Protein AF-K0SLY6-F1 (afdb_monomer_lite)

Radius of gyration: 35.99 Å; chains: 1; bounding box: 54×43×117 Å

Sequence (238 aa):
MKYLFNAPGKAAWKASYQVTNLLTNATLGLYGIHVHLNLDSNESLENKIHGYPQMKSFALGQMGYQLWAIPVGILCVEETALMLVHHVAVICVASTSAFLTAGFRYYNPYFYGVIEISSVPLSVMNSFKNNKDWIIRYPQAYSLVRFIFSASFLIFRVILWTPFYIDYLVTACMFAYSGGTIVMRSIIPQARADSRLAGGHKPEKVDSDRDFMTSRAEGVDWREHEQQREERVEGRKE

Secondary structure (DSSP, 8-state):
-TTS--HHHHHHHHHHHHHHHHHHHHHHHHHHHHHHHTS-TT--HHHHHH--GGGHHHHHHHHHHHHHHHHHIIIII---HHHHHHHHHHHHHHHHHHHSSS--GGGHHHHTTGGGGGHHHHHHHHHHHH-HHHHHH-HHHHHHHHHHHHHHHIIIIIITHHHHHHHHHHHHHHHHHHHHHHHHHHHHHHHHHHHHHH----------SHHHHHTTTTT--HHHHHHHHHHHHHTT--

InterPro domains:
  IPR006634 TRAM/LAG1/CLN8 homology domain [PF03798] (29-168)

Organism: Thalassiosira oceanica (NCBI:txid159749)

Foldseek 3Di:
DVPPADPVNLLVLQVVLLVVLLVLLQVLQVQLVVVLVVDDPPDDLCCLFQNDLVLLCLLVSLLVVLVVCLVSCVPRVVHDPVVNVVSVVSNVLSCCLNPPNRNSSSCSSLPSYNLSVLVNLVSVLVVCVSPVVCCVVCVVVNVVSVVSSVVSCCVRVPVVVVVVVVVSVVSVVVCVVVVVVVVCVVVVVVVVVVVVVVPPPPPPPPPPPVVVVVVVPPPDDVVVVVVVVVVVVVVVVD

pLDDT: mean 85.99, std 15.97, range [49.56, 98.31]

Structure (mmCIF, N/CA/C/O backbone):
data_AF-K0SLY6-F1
#
_entry.id   AF-K0SLY6-F1
#
loop_
_atom_site.group_PDB
_atom_site.id
_atom_site.type_symbol
_atom_site.label_atom_id
_atom_site.label_alt_id
_atom_site.label_comp_id
_atom_site.label_asym_id
_atom_site.label_entity_id
_atom_site.label_seq_id
_atom_site.pdbx_PDB_ins_code
_atom_site.Cartn_x
_atom_site.Cartn_y
_atom_site.Cartn_z
_atom_site.occupancy
_atom_site.B_iso_or_equiv
_atom_site.auth_seq_id
_atom_site.auth_comp_id
_atom_site.auth_asym_id
_atom_site.auth_atom_id
_atom_site.pdbx_PDB_model_num
ATOM 1 N N . MET A 1 1 ? -21.271 -24.387 13.996 1.00 55.44 1 MET A N 1
ATOM 2 C CA . MET A 1 1 ? -20.368 -23.208 13.971 1.00 55.44 1 MET A CA 1
ATOM 3 C C . MET A 1 1 ? -20.838 -22.003 14.796 1.00 55.44 1 MET A C 1
ATOM 5 O O . MET A 1 1 ? -19.975 -21.329 15.333 1.00 55.44 1 MET A O 1
ATOM 9 N N . LYS A 1 2 ? -22.146 -21.725 14.970 1.00 51.16 2 LYS A N 1
ATOM 10 C CA . LYS A 1 2 ? -22.624 -20.545 15.738 1.00 51.16 2 LYS A CA 1
ATOM 11 C C . LYS A 1 2 ? -22.238 -20.505 17.235 1.00 51.16 2 LYS A C 1
ATOM 13 O O . LYS A 1 2 ? -22.213 -19.423 17.801 1.00 51.16 2 LYS A O 1
ATOM 18 N N . TYR A 1 3 ? -21.898 -21.640 17.852 1.00 52.47 3 TYR A N 1
ATOM 19 C CA . TYR A 1 3 ? -21.574 -21.732 19.287 1.00 52.47 3 TYR A CA 1
ATOM 20 C C . TYR A 1 3 ? -20.079 -21.603 19.633 1.00 52.47 3 TYR A C 1
ATOM 22 O O . TYR A 1 3 ? -19.735 -21.557 20.806 1.00 52.47 3 TYR A O 1
ATOM 30 N N . LEU A 1 4 ? -19.183 -21.526 18.640 1.00 53.78 4 LEU A N 1
ATOM 31 C CA . LEU A 1 4 ? -17.734 -21.417 18.884 1.00 53.78 4 LEU A CA 1
ATOM 32 C C . LEU A 1 4 ? -17.251 -19.975 19.126 1.00 53.78 4 LEU A C 1
ATOM 34 O O . LEU A 1 4 ? -16.093 -19.769 19.472 1.00 53.78 4 LEU A O 1
ATOM 38 N N . PHE A 1 5 ? -18.130 -18.978 18.994 1.00 55.09 5 PHE A N 1
ATOM 39 C CA . PHE A 1 5 ? -17.777 -17.564 19.136 1.00 55.09 5 PHE A CA 1
ATOM 40 C C . PHE A 1 5 ? -18.731 -16.852 20.095 1.00 55.09 5 PHE A C 1
ATOM 42 O O . PHE A 1 5 ? -19.587 -16.068 19.683 1.00 55.09 5 PHE A O 1
ATOM 49 N N . ASN A 1 6 ? -18.572 -17.114 21.393 1.00 62.38 6 ASN A N 1
ATOM 50 C CA . ASN A 1 6 ? -19.176 -16.273 22.425 1.00 62.38 6 ASN A CA 1
ATOM 51 C C . ASN A 1 6 ? -18.728 -14.807 22.246 1.00 62.38 6 ASN A C 1
ATOM 53 O O . ASN A 1 6 ? -17.607 -14.537 21.808 1.00 62.38 6 ASN A O 1
ATOM 57 N N . ALA A 1 7 ? -19.595 -13.856 22.610 1.00 61.88 7 ALA A N 1
ATOM 58 C CA . ALA A 1 7 ? -19.365 -12.410 22.485 1.00 61.88 7 ALA A CA 1
ATOM 59 C C . ALA A 1 7 ? -17.972 -11.907 22.947 1.00 61.88 7 ALA A C 1
ATOM 61 O O . ALA A 1 7 ? -17.361 -11.146 22.191 1.00 61.88 7 ALA A O 1
ATOM 62 N N . PRO A 1 8 ? -17.407 -12.341 24.098 1.00 68.94 8 PRO A N 1
ATOM 63 C CA . PRO A 1 8 ? -16.051 -11.940 24.496 1.00 68.94 8 PRO A CA 1
ATOM 64 C C . PRO A 1 8 ? -14.958 -12.411 23.523 1.00 68.94 8 PRO A C 1
ATOM 66 O O . PRO A 1 8 ? -13.983 -11.696 23.301 1.00 68.94 8 PRO A O 1
ATOM 69 N N . GLY A 1 9 ? -15.139 -13.564 22.870 1.00 81.38 9 GLY A N 1
ATOM 70 C CA . GLY A 1 9 ? -14.197 -14.069 21.870 1.00 81.38 9 GLY A CA 1
ATOM 71 C C . GLY A 1 9 ? -14.145 -13.187 20.623 1.00 81.38 9 GLY A C 1
ATOM 72 O O . GLY A 1 9 ? -13.063 -12.884 20.129 1.00 81.38 9 GLY A O 1
ATOM 73 N N . LYS A 1 10 ? -15.296 -12.702 20.138 1.00 83.12 10 LYS A N 1
ATOM 74 C CA . LYS A 1 10 ? -15.350 -11.830 18.949 1.00 83.12 10 LYS A CA 1
ATOM 75 C C . LYS A 1 10 ? -14.591 -10.513 19.147 1.00 83.12 10 LYS A C 1
ATOM 77 O O . LYS A 1 10 ? -13.918 -10.057 18.226 1.00 83.12 10 LYS A O 1
ATOM 82 N N . ALA A 1 11 ? -14.683 -9.908 20.332 1.00 86.50 11 ALA A N 1
ATOM 83 C CA . ALA A 1 11 ? -13.958 -8.675 20.641 1.00 86.50 11 ALA A CA 1
ATOM 84 C C . ALA A 1 11 ? -12.436 -8.892 20.625 1.00 86.50 11 ALA A C 1
ATOM 86 O O . ALA A 1 11 ? -11.712 -8.107 20.012 1.00 86.50 11 ALA A O 1
ATOM 87 N N . ALA A 1 12 ? -11.967 -9.994 21.222 1.00 89.25 12 ALA A N 1
ATOM 88 C CA . ALA A 1 12 ? -10.557 -10.371 21.202 1.00 89.25 12 ALA A CA 1
ATOM 89 C C . ALA A 1 12 ? -10.048 -10.593 19.769 1.00 89.25 12 ALA A C 1
ATOM 91 O O . ALA A 1 12 ? -9.027 -10.026 19.394 1.00 89.25 12 ALA A O 1
ATOM 92 N N . TRP A 1 13 ? -10.798 -11.318 18.931 1.00 89.56 13 TRP A N 1
ATOM 93 C CA . TRP A 1 13 ? -10.431 -11.533 17.527 1.00 89.56 13 TRP A CA 1
ATOM 94 C C . TRP A 1 13 ? -10.319 -10.234 16.728 1.00 89.56 13 TRP A C 1
ATOM 96 O O . TRP A 1 13 ? -9.360 -10.056 15.978 1.00 89.56 13 TRP A O 1
ATOM 106 N N . LYS A 1 14 ? -11.264 -9.303 16.907 1.00 90.50 14 LYS A N 1
ATOM 107 C CA . LYS A 1 14 ? -11.199 -7.983 16.263 1.00 90.50 14 LYS A CA 1
ATOM 108 C C . LYS A 1 14 ? -9.985 -7.188 16.732 1.00 90.50 14 LYS A C 1
ATOM 110 O O . LYS A 1 14 ? -9.335 -6.552 15.908 1.00 90.50 14 LYS A O 1
ATOM 115 N N . ALA A 1 15 ? -9.659 -7.240 18.022 1.00 91.31 15 ALA A N 1
ATOM 116 C CA . ALA A 1 15 ? -8.467 -6.589 18.556 1.00 91.31 15 ALA A CA 1
ATOM 117 C C . ALA A 1 15 ? -7.187 -7.196 17.964 1.00 91.31 15 ALA A C 1
ATOM 119 O O . ALA A 1 15 ? -6.353 -6.454 17.451 1.00 91.31 15 ALA A O 1
ATOM 120 N N . SER A 1 16 ? -7.064 -8.527 17.945 1.00 92.56 16 SER A N 1
ATOM 121 C CA . SER A 1 16 ? -5.932 -9.222 17.323 1.00 92.56 16 SER A CA 1
ATOM 122 C C . SER A 1 16 ? -5.789 -8.860 15.846 1.00 92.56 16 SER A C 1
ATOM 124 O O . SER A 1 16 ? -4.697 -8.507 15.419 1.00 92.56 16 SER A O 1
ATOM 126 N N . TYR A 1 17 ? -6.889 -8.853 15.088 1.00 92.69 17 TYR A N 1
ATOM 127 C CA . TYR A 1 17 ? -6.883 -8.443 13.683 1.00 92.69 17 TYR A CA 1
ATOM 128 C C . TYR A 1 17 ? -6.380 -7.006 13.493 1.00 92.69 17 TYR A C 1
ATOM 130 O O . TYR A 1 17 ? -5.523 -6.760 12.647 1.00 92.69 17 TYR A O 1
ATOM 138 N N . GLN A 1 18 ? -6.869 -6.058 14.301 1.00 93.06 18 GLN A N 1
ATOM 139 C CA . GLN A 1 18 ? -6.432 -4.659 14.232 1.00 93.06 18 GLN A CA 1
ATOM 140 C C . GLN A 1 18 ? -4.953 -4.499 14.598 1.00 93.06 18 GLN A C 1
ATOM 142 O O . GLN A 1 18 ? -4.254 -3.737 13.937 1.00 93.06 18 GLN A O 1
ATOM 147 N N . VAL A 1 19 ? -4.465 -5.229 15.606 1.00 95.12 19 VAL A N 1
ATOM 148 C CA . VAL A 1 19 ? -3.047 -5.212 15.997 1.00 95.12 19 VAL A CA 1
ATOM 149 C C . VAL A 1 19 ? -2.174 -5.794 14.891 1.00 95.12 19 VAL A C 1
ATOM 151 O O . VAL A 1 19 ? -1.174 -5.179 14.535 1.00 95.12 19 VAL A O 1
ATOM 154 N N . THR A 1 20 ? -2.553 -6.928 14.298 1.00 95.31 20 THR A N 1
ATOM 155 C CA . THR A 1 20 ? -1.813 -7.504 13.166 1.00 95.31 20 THR A CA 1
ATOM 156 C C . THR A 1 20 ? -1.790 -6.542 11.982 1.00 95.31 20 THR A C 1
ATOM 158 O O . THR A 1 20 ? -0.718 -6.264 11.460 1.00 95.31 20 THR A O 1
ATOM 161 N N . ASN A 1 21 ? -2.936 -5.966 11.607 1.00 94.12 21 ASN A N 1
ATOM 162 C CA . ASN A 1 21 ? -3.022 -4.971 10.536 1.00 94.12 21 ASN A CA 1
ATOM 163 C C . ASN A 1 21 ? -2.131 -3.744 10.814 1.00 94.12 21 ASN A C 1
ATOM 165 O O . ASN A 1 21 ? -1.396 -3.293 9.938 1.00 94.12 21 ASN A O 1
ATOM 169 N N . LEU A 1 22 ? -2.152 -3.224 12.047 1.00 95.75 22 LEU A N 1
ATOM 170 C CA . LEU A 1 22 ? -1.296 -2.115 12.473 1.00 95.75 22 LEU A CA 1
ATOM 171 C C . LEU A 1 22 ? 0.187 -2.466 12.327 1.00 95.75 22 LEU A C 1
ATOM 173 O O . LEU A 1 22 ? 0.932 -1.699 11.722 1.00 95.75 22 LEU A O 1
ATOM 177 N N . LEU A 1 23 ? 0.612 -3.605 12.877 1.00 97.06 23 LEU A N 1
ATOM 178 C CA . LEU A 1 23 ? 2.013 -4.022 12.858 1.00 97.06 23 LEU A CA 1
ATOM 179 C C . LEU A 1 23 ? 2.494 -4.282 11.432 1.00 97.06 23 LEU A C 1
ATOM 181 O O . LEU A 1 23 ? 3.530 -3.754 11.045 1.00 97.06 23 LEU A O 1
ATOM 185 N N . THR A 1 24 ? 1.726 -5.019 10.629 1.00 96.38 24 THR A N 1
ATOM 186 C CA . THR A 1 24 ? 2.085 -5.308 9.238 1.00 96.38 24 THR A CA 1
ATOM 187 C C . THR A 1 24 ? 2.213 -4.029 8.415 1.00 96.38 24 THR A C 1
ATOM 189 O O . THR A 1 24 ? 3.246 -3.831 7.776 1.00 96.38 24 THR A O 1
ATOM 192 N N . ASN A 1 25 ? 1.233 -3.123 8.478 1.00 96.06 25 ASN A N 1
ATOM 193 C CA . ASN A 1 25 ? 1.286 -1.868 7.722 1.00 96.06 25 ASN A CA 1
ATOM 194 C C . ASN A 1 25 ? 2.378 -0.924 8.227 1.00 96.06 25 ASN A C 1
ATOM 196 O O . ASN A 1 25 ? 3.008 -0.241 7.425 1.00 96.06 25 ASN A O 1
ATOM 200 N N . ALA A 1 26 ? 2.643 -0.893 9.536 1.00 97.25 26 ALA A N 1
ATOM 201 C CA . ALA A 1 26 ? 3.749 -0.116 10.084 1.00 97.25 26 ALA A CA 1
ATOM 202 C C . ALA A 1 26 ? 5.101 -0.666 9.609 1.00 97.25 26 ALA A C 1
ATOM 204 O O . ALA A 1 26 ? 5.947 0.102 9.158 1.00 97.25 26 ALA A O 1
ATOM 205 N N . THR A 1 27 ? 5.303 -1.986 9.655 1.00 97.75 27 THR A N 1
ATOM 206 C CA . THR A 1 27 ? 6.542 -2.624 9.194 1.00 97.75 27 THR A CA 1
ATOM 207 C C . THR A 1 27 ? 6.752 -2.419 7.696 1.00 97.75 27 THR A C 1
ATOM 209 O O . THR A 1 27 ? 7.816 -1.943 7.301 1.00 97.75 27 THR A O 1
ATOM 212 N N . LEU A 1 28 ? 5.748 -2.719 6.865 1.00 97.12 28 LEU A N 1
ATOM 213 C CA . LEU A 1 28 ? 5.819 -2.502 5.417 1.00 97.12 28 LEU A CA 1
ATOM 214 C C . LEU A 1 28 ? 5.982 -1.020 5.079 1.00 97.12 28 LEU A C 1
ATOM 216 O O . LEU A 1 28 ? 6.774 -0.679 4.205 1.00 97.12 28 LEU A O 1
ATOM 220 N N . GLY A 1 29 ? 5.292 -0.139 5.801 1.00 97.25 29 GLY A N 1
ATOM 221 C CA . GLY A 1 29 ? 5.377 1.304 5.632 1.00 97.25 29 GLY A CA 1
ATOM 222 C C . GLY A 1 29 ? 6.762 1.863 5.917 1.00 97.25 29 GLY A C 1
ATOM 223 O O . GLY A 1 29 ? 7.328 2.568 5.082 1.00 97.25 29 GLY A O 1
ATOM 224 N N . LEU A 1 30 ? 7.338 1.525 7.072 1.00 97.88 30 LEU A N 1
ATOM 225 C CA . LEU A 1 30 ? 8.672 1.984 7.463 1.00 97.88 30 LEU A CA 1
ATOM 226 C C . LEU A 1 30 ? 9.751 1.406 6.545 1.00 97.88 30 LEU A C 1
ATOM 228 O O . LEU A 1 30 ? 10.634 2.139 6.098 1.00 97.88 30 LEU A O 1
ATOM 232 N N . TYR A 1 31 ? 9.656 0.115 6.217 1.00 98.06 31 TYR A N 1
ATOM 233 C CA . TYR A 1 31 ? 10.577 -0.519 5.277 1.00 98.06 31 TYR A CA 1
ATOM 234 C C . TYR A 1 31 ? 10.446 0.079 3.870 1.00 98.06 31 TYR A C 1
ATOM 236 O O . TYR A 1 31 ? 11.450 0.361 3.219 1.00 98.06 31 TYR A O 1
ATOM 244 N N . GLY A 1 32 ? 9.217 0.354 3.433 1.00 97.88 32 GLY A N 1
ATOM 245 C CA . GLY A 1 32 ? 8.900 1.026 2.177 1.00 97.88 32 GLY A CA 1
ATOM 246 C C . GLY A 1 32 ? 9.513 2.412 2.085 1.00 97.88 32 GLY A C 1
ATOM 247 O O . GLY A 1 32 ? 10.183 2.695 1.102 1.00 97.88 32 GLY A O 1
ATOM 248 N N . ILE A 1 33 ? 9.353 3.247 3.119 1.00 97.81 33 ILE A N 1
ATOM 249 C CA . ILE A 1 33 ? 9.998 4.568 3.192 1.00 97.81 33 ILE A CA 1
ATOM 250 C C . ILE A 1 33 ? 11.513 4.426 3.090 1.00 97.81 33 ILE A C 1
ATOM 252 O O . ILE A 1 33 ? 12.132 5.105 2.275 1.00 97.81 33 ILE A O 1
ATOM 256 N N . HIS A 1 34 ? 12.110 3.543 3.895 1.00 98.19 34 HIS A N 1
ATOM 257 C CA . HIS A 1 34 ? 13.557 3.360 3.904 1.00 98.19 34 HIS A CA 1
ATOM 258 C C . HIS A 1 34 ? 14.084 2.987 2.516 1.00 98.19 34 HIS A C 1
ATOM 260 O O . HIS A 1 34 ? 15.000 3.631 2.015 1.00 98.19 34 HIS A O 1
ATOM 266 N N . VAL A 1 35 ? 13.481 1.991 1.868 1.00 98.00 35 VAL A N 1
ATOM 267 C CA . VAL A 1 35 ? 13.892 1.564 0.528 1.00 98.00 35 VAL A CA 1
ATOM 268 C C . VAL A 1 35 ? 13.620 2.653 -0.507 1.00 98.00 35 VAL A C 1
ATOM 270 O O . VAL A 1 35 ? 14.484 2.937 -1.327 1.00 98.00 35 VAL A O 1
ATOM 273 N N . HIS A 1 36 ? 12.449 3.288 -0.458 1.00 97.19 36 HIS A N 1
ATOM 274 C CA . HIS A 1 36 ? 12.034 4.289 -1.435 1.00 97.19 36 HIS A CA 1
ATOM 275 C C . HIS A 1 36 ? 12.945 5.520 -1.449 1.00 97.19 36 HIS A C 1
ATOM 277 O O . HIS A 1 36 ? 13.302 5.996 -2.520 1.00 97.19 36 HIS A O 1
ATOM 283 N N . LEU A 1 37 ? 13.377 5.995 -0.278 1.00 97.31 37 LEU A N 1
ATOM 284 C CA . LEU A 1 37 ? 14.310 7.121 -0.167 1.00 97.31 37 LEU A CA 1
ATOM 285 C C . LEU A 1 37 ? 15.717 6.806 -0.701 1.00 97.31 37 LEU A C 1
ATOM 287 O O . LEU A 1 37 ? 16.485 7.730 -0.946 1.00 97.31 37 LEU A O 1
ATOM 291 N N . ASN A 1 38 ? 16.054 5.526 -0.868 1.00 97.50 38 ASN A N 1
ATOM 292 C CA . ASN A 1 38 ? 17.334 5.072 -1.413 1.00 97.50 38 ASN A CA 1
ATOM 293 C C . ASN A 1 38 ? 17.236 4.626 -2.885 1.00 97.50 38 ASN A C 1
ATOM 295 O O . ASN A 1 38 ? 18.227 4.150 -3.437 1.00 97.50 38 ASN A O 1
ATOM 299 N N . LEU A 1 39 ? 16.064 4.739 -3.521 1.00 96.38 39 LEU A N 1
ATOM 300 C CA . LEU A 1 39 ? 15.912 4.459 -4.948 1.00 96.38 39 LEU A CA 1
ATOM 301 C C . LEU A 1 39 ? 16.359 5.656 -5.786 1.00 96.38 39 LEU A C 1
ATOM 303 O O . LEU A 1 39 ? 16.050 6.803 -5.462 1.00 96.38 39 LEU A O 1
ATOM 307 N N . ASP A 1 40 ? 17.028 5.381 -6.905 1.00 96.44 40 ASP A N 1
ATOM 308 C CA . ASP A 1 40 ? 17.351 6.423 -7.873 1.00 96.44 40 ASP A CA 1
ATOM 309 C C . ASP A 1 40 ? 16.073 6.906 -8.577 1.00 96.44 40 ASP A C 1
ATOM 311 O O . ASP A 1 40 ? 15.280 6.124 -9.111 1.00 96.44 40 ASP A O 1
ATOM 315 N N . SER A 1 41 ? 15.860 8.219 -8.571 1.00 94.06 41 SER A N 1
ATOM 316 C CA . SER A 1 41 ? 14.752 8.868 -9.277 1.00 94.06 41 SER A CA 1
ATOM 317 C C . SER A 1 41 ? 14.922 8.863 -10.802 1.00 94.06 41 SER A C 1
ATOM 319 O O . SER A 1 41 ? 13.925 8.902 -11.523 1.00 94.06 41 SER A O 1
ATOM 321 N N . ASN A 1 42 ? 16.160 8.751 -11.300 1.00 95.25 42 ASN A N 1
ATOM 322 C CA . ASN A 1 42 ? 16.502 8.786 -12.727 1.00 95.25 42 ASN A CA 1
ATOM 323 C C . ASN A 1 42 ? 16.721 7.388 -13.318 1.00 95.25 42 ASN A C 1
ATOM 325 O O . ASN A 1 42 ? 17.514 7.197 -14.240 1.00 95.25 42 ASN A O 1
ATOM 329 N N . GLU A 1 43 ? 16.014 6.399 -12.780 1.00 96.38 43 GLU A N 1
ATOM 330 C CA . GLU A 1 43 ? 16.149 5.016 -13.207 1.00 96.38 43 GLU A CA 1
ATOM 331 C C . GLU A 1 43 ? 15.669 4.801 -14.652 1.00 96.38 43 GLU A C 1
ATOM 333 O O . GLU A 1 43 ? 14.650 5.352 -15.086 1.00 96.38 43 GLU A O 1
ATOM 338 N N . SER A 1 44 ? 16.382 3.947 -15.388 1.00 96.12 44 SER A N 1
ATOM 339 C CA . SER A 1 44 ? 16.021 3.610 -16.767 1.00 96.12 44 SER A CA 1
ATOM 340 C C . SER A 1 44 ? 14.678 2.871 -16.842 1.00 96.12 44 SER A C 1
ATOM 342 O O . SER A 1 44 ? 14.307 2.116 -15.941 1.00 96.12 44 SER A O 1
ATOM 344 N N . LEU A 1 45 ? 13.949 3.040 -17.952 1.00 93.88 45 LEU A N 1
ATOM 345 C CA . LEU A 1 45 ? 12.661 2.367 -18.176 1.00 93.88 45 LEU A CA 1
ATOM 346 C C . LEU A 1 45 ? 12.774 0.837 -18.049 1.00 93.88 45 LEU A C 1
ATOM 348 O O . LEU A 1 45 ? 11.910 0.193 -17.457 1.00 93.88 45 LEU A O 1
ATOM 352 N N . GLU A 1 46 ? 13.860 0.260 -18.564 1.00 93.38 46 GLU A N 1
ATOM 353 C CA . GLU A 1 46 ? 14.133 -1.175 -18.474 1.00 93.38 46 GLU A CA 1
ATOM 354 C C . GLU A 1 46 ? 14.288 -1.629 -17.017 1.00 93.38 46 GLU A C 1
ATOM 356 O O . GLU A 1 46 ? 13.625 -2.579 -16.590 1.00 93.38 46 GLU A O 1
ATOM 361 N N . ASN A 1 47 ? 15.081 -0.909 -16.219 1.00 95.25 47 ASN A N 1
ATOM 362 C CA . ASN A 1 47 ? 15.263 -1.221 -14.802 1.00 95.25 47 ASN A CA 1
ATOM 363 C C . ASN A 1 47 ? 13.984 -1.004 -13.988 1.00 95.25 47 ASN A C 1
ATOM 365 O O . ASN A 1 47 ? 13.713 -1.787 -13.074 1.00 95.25 47 ASN A O 1
ATOM 369 N N . LYS A 1 48 ? 13.151 -0.016 -14.341 1.00 95.25 48 LYS A N 1
ATOM 370 C CA . LYS A 1 48 ? 11.835 0.171 -13.711 1.00 95.25 48 LYS A CA 1
ATOM 371 C C . LYS A 1 48 ? 10.922 -1.050 -13.896 1.00 95.25 48 LYS A C 1
ATOM 373 O O . LYS A 1 48 ? 10.182 -1.415 -12.977 1.00 95.25 48 LYS A O 1
ATOM 378 N N . ILE A 1 49 ? 10.991 -1.703 -15.060 1.00 93.56 49 ILE A N 1
ATOM 379 C CA . ILE A 1 49 ? 10.138 -2.844 -15.437 1.00 93.56 49 ILE A CA 1
ATOM 380 C C . ILE A 1 49 ? 10.710 -4.184 -14.946 1.00 93.56 49 ILE A C 1
ATOM 382 O O . ILE A 1 49 ? 9.995 -4.969 -14.311 1.00 93.56 49 ILE A O 1
ATOM 386 N N . HIS A 1 50 ? 11.980 -4.457 -15.252 1.00 92.56 50 HIS A N 1
ATOM 387 C CA . HIS A 1 50 ? 12.625 -5.761 -15.061 1.00 92.56 50 HIS A CA 1
ATOM 388 C C . HIS A 1 50 ? 13.593 -5.813 -13.883 1.00 92.56 50 HIS A C 1
ATOM 390 O O . HIS A 1 50 ? 13.805 -6.896 -13.325 1.00 92.56 50 HIS A O 1
ATOM 396 N N . GLY A 1 51 ? 14.154 -4.667 -13.501 1.00 92.69 51 GLY A N 1
ATOM 397 C CA . GLY A 1 51 ? 15.148 -4.558 -12.444 1.00 92.69 51 GLY A CA 1
ATOM 398 C C . GLY A 1 51 ? 14.603 -4.894 -11.055 1.00 92.69 51 GLY A C 1
ATOM 399 O O . GLY A 1 51 ? 13.465 -5.343 -10.872 1.00 92.69 51 GLY A O 1
ATOM 400 N N . TYR A 1 52 ? 15.452 -4.672 -10.053 1.00 95.94 52 TYR A N 1
ATOM 401 C CA . TYR A 1 52 ? 15.077 -4.727 -8.640 1.00 95.94 52 TYR A CA 1
ATOM 402 C C . TYR A 1 52 ? 14.406 -6.045 -8.191 1.00 95.94 52 TYR A C 1
ATOM 404 O O . TYR A 1 52 ? 13.338 -6.019 -7.567 1.00 95.94 52 TYR A O 1
ATOM 412 N N . PRO A 1 53 ? 14.998 -7.228 -8.466 1.00 95.56 53 PRO A N 1
ATOM 413 C CA . PRO A 1 53 ? 14.413 -8.513 -8.071 1.00 95.56 53 PRO A CA 1
ATOM 414 C C . PRO A 1 53 ? 14.171 -8.627 -6.559 1.00 95.56 53 PRO A C 1
ATOM 416 O O . PRO A 1 53 ? 13.209 -9.271 -6.142 1.00 95.56 53 PRO A O 1
ATOM 419 N N . GLN A 1 54 ? 14.982 -7.960 -5.736 1.00 96.38 54 GLN A N 1
ATOM 420 C CA . GLN A 1 54 ? 14.818 -7.895 -4.284 1.00 96.38 54 GLN A CA 1
ATOM 421 C C . GLN A 1 54 ? 13.505 -7.222 -3.850 1.00 96.38 54 GLN A C 1
ATOM 423 O O . GLN A 1 54 ? 12.977 -7.546 -2.788 1.00 96.38 54 GLN A O 1
ATOM 428 N N . MET A 1 55 ? 12.918 -6.358 -4.687 1.00 97.25 55 MET A N 1
ATOM 429 C CA . MET A 1 55 ? 11.662 -5.651 -4.385 1.00 97.25 55 MET A CA 1
ATOM 430 C C . MET A 1 55 ? 10.419 -6.519 -4.603 1.00 97.25 55 MET A C 1
ATOM 432 O O . MET A 1 55 ? 9.300 -6.097 -4.308 1.00 97.25 55 MET A O 1
ATOM 436 N N . LYS A 1 56 ? 10.591 -7.767 -5.064 1.00 96.75 56 LYS A N 1
ATOM 437 C CA . LYS A 1 56 ? 9.525 -8.783 -5.038 1.00 96.75 56 LYS A CA 1
ATOM 438 C C . LYS A 1 56 ? 9.041 -9.071 -3.618 1.00 96.75 56 LYS A C 1
ATOM 440 O O . LYS A 1 56 ? 7.883 -9.435 -3.448 1.00 96.75 56 LYS A O 1
ATOM 445 N N . SER A 1 57 ? 9.900 -8.898 -2.612 1.00 97.56 57 SER A N 1
ATOM 446 C CA . SER A 1 57 ? 9.568 -9.142 -1.204 1.00 97.56 57 SER A CA 1
ATOM 447 C C . SER A 1 57 ? 8.366 -8.319 -0.730 1.00 97.56 57 SER A C 1
ATOM 449 O O . SER A 1 57 ? 7.505 -8.860 -0.046 1.00 97.56 57 SER A O 1
ATOM 451 N N . PHE A 1 58 ? 8.243 -7.062 -1.168 1.00 97.88 58 PHE A N 1
ATOM 452 C CA . PHE A 1 58 ? 7.085 -6.205 -0.893 1.00 97.88 58 PHE A CA 1
ATOM 453 C C . PHE A 1 58 ? 5.782 -6.791 -1.448 1.00 97.88 58 PHE A C 1
ATOM 455 O O . PHE A 1 58 ? 4.792 -6.895 -0.728 1.00 97.88 58 PHE A O 1
ATOM 462 N N . ALA A 1 59 ? 5.795 -7.218 -2.713 1.00 97.81 59 ALA A N 1
ATOM 463 C CA . ALA A 1 59 ? 4.628 -7.812 -3.358 1.00 97.81 59 ALA A CA 1
ATOM 464 C C . ALA A 1 59 ? 4.245 -9.152 -2.707 1.00 97.81 59 ALA A C 1
ATOM 466 O O . ALA A 1 59 ? 3.076 -9.388 -2.420 1.00 97.81 59 ALA A O 1
ATOM 467 N N . LEU A 1 60 ? 5.227 -10.008 -2.407 1.00 97.81 60 LEU A N 1
ATOM 468 C CA . LEU A 1 60 ? 4.995 -11.282 -1.719 1.00 97.81 60 LEU A CA 1
ATOM 469 C C . LEU A 1 60 ? 4.478 -11.081 -0.290 1.00 97.81 60 LEU A C 1
ATOM 471 O O . LEU A 1 60 ? 3.550 -11.774 0.120 1.00 97.81 60 LEU A O 1
ATOM 475 N N . GLY A 1 61 ? 5.045 -10.124 0.448 1.00 97.12 61 GLY A N 1
ATOM 476 C CA . GLY A 1 61 ? 4.605 -9.767 1.794 1.00 97.12 61 GLY A CA 1
ATOM 477 C C . GLY A 1 61 ? 3.165 -9.268 1.795 1.00 97.12 61 GLY A C 1
ATOM 478 O O . GLY A 1 61 ? 2.348 -9.759 2.573 1.00 97.12 61 GLY A O 1
ATOM 479 N N . GLN A 1 62 ? 2.828 -8.374 0.863 1.00 97.56 62 GLN A N 1
ATOM 480 C CA . GLN A 1 62 ? 1.468 -7.869 0.732 1.00 97.56 62 GLN A CA 1
ATOM 481 C C . GLN A 1 62 ? 0.497 -8.972 0.310 1.00 97.56 62 GLN A C 1
ATOM 483 O O . GLN A 1 62 ? -0.548 -9.135 0.927 1.00 97.56 62 GLN A O 1
ATOM 488 N N . MET A 1 63 ? 0.847 -9.791 -0.682 1.00 97.88 63 MET A N 1
ATOM 489 C CA . MET A 1 63 ? 0.026 -10.931 -1.096 1.00 97.88 63 MET A CA 1
ATOM 490 C C . MET A 1 63 ? -0.227 -11.902 0.066 1.00 97.88 63 MET A C 1
ATOM 492 O O . MET A 1 63 ? -1.369 -12.300 0.287 1.00 97.88 63 MET A O 1
ATOM 496 N N . GLY A 1 64 ? 0.809 -12.252 0.833 1.00 97.44 64 GLY A N 1
ATOM 497 C CA . GLY A 1 64 ? 0.685 -13.116 2.008 1.00 97.44 64 GLY A CA 1
ATOM 498 C C . GLY A 1 64 ? -0.220 -12.513 3.082 1.00 97.44 64 GLY A C 1
ATOM 499 O O . GLY A 1 64 ? -1.093 -13.204 3.608 1.00 97.44 64 GLY A O 1
ATOM 500 N N . TYR A 1 65 ? -0.070 -11.214 3.355 1.00 97.62 65 TYR A N 1
ATOM 501 C CA . TYR A 1 65 ? -0.939 -10.493 4.281 1.00 97.62 65 TYR A CA 1
ATOM 502 C C . TYR A 1 65 ? -2.402 -10.508 3.822 1.00 97.62 65 TYR A C 1
ATOM 504 O O . TYR A 1 65 ? -3.275 -10.875 4.605 1.00 97.62 65 TYR A O 1
ATOM 512 N N . GLN A 1 66 ? -2.681 -10.192 2.554 1.00 97.56 66 GLN A N 1
ATOM 513 C CA . GLN A 1 66 ? -4.052 -10.164 2.039 1.00 97.56 66 GLN A CA 1
ATOM 514 C C . GLN A 1 66 ? -4.699 -11.558 2.009 1.00 97.56 66 GLN A C 1
ATOM 516 O O . GLN A 1 66 ? -5.880 -11.699 2.329 1.00 97.56 66 GLN A O 1
ATOM 521 N N . LEU A 1 67 ? -3.931 -12.604 1.686 1.00 97.38 67 LEU A N 1
ATOM 522 C CA . LEU A 1 67 ? -4.404 -13.993 1.737 1.00 97.38 67 LEU A CA 1
ATOM 523 C C . LEU A 1 67 ? -4.768 -14.435 3.157 1.00 97.38 67 LEU A C 1
ATOM 525 O O . LEU A 1 67 ? -5.702 -15.214 3.326 1.00 97.38 67 LEU A O 1
ATOM 529 N N . TRP A 1 68 ? -4.059 -13.936 4.170 1.00 97.19 68 TRP A N 1
ATOM 530 C CA . TRP A 1 68 ? -4.425 -14.134 5.571 1.00 97.19 68 TRP A CA 1
ATOM 531 C C . TRP A 1 68 ? -5.625 -13.266 5.984 1.00 97.19 68 TRP A C 1
ATOM 533 O O . TRP A 1 68 ? -6.515 -13.741 6.691 1.00 97.19 68 TRP A O 1
ATOM 543 N N . ALA A 1 69 ? -5.678 -12.014 5.523 1.00 96.06 69 ALA A N 1
ATOM 544 C CA . ALA A 1 69 ? -6.699 -11.048 5.911 1.00 96.06 69 ALA A CA 1
ATOM 545 C C . ALA A 1 69 ? -8.097 -11.453 5.433 1.00 96.06 69 ALA A C 1
ATOM 547 O O . ALA A 1 69 ? -9.032 -11.362 6.216 1.00 96.06 69 ALA A O 1
ATOM 548 N N . ILE A 1 70 ? -8.253 -11.981 4.213 1.00 96.75 70 ILE A N 1
ATOM 549 C CA . ILE A 1 70 ? -9.564 -12.387 3.666 1.00 96.75 70 ILE A CA 1
ATOM 550 C C . ILE A 1 70 ? -10.310 -13.402 4.558 1.00 96.75 70 ILE A C 1
ATOM 552 O O . ILE A 1 70 ? -11.435 -13.108 4.974 1.00 96.75 70 ILE A O 1
ATOM 556 N N . PRO A 1 71 ? -9.759 -14.590 4.884 1.00 96.19 71 PRO A N 1
ATOM 557 C CA . PRO A 1 71 ? -10.478 -15.567 5.698 1.00 96.19 71 PRO A CA 1
ATOM 558 C C . PRO A 1 71 ? -10.742 -15.052 7.118 1.00 96.19 71 PRO A C 1
ATOM 560 O O . PRO A 1 71 ? -11.824 -15.284 7.655 1.00 96.19 71 PRO A O 1
ATOM 563 N N . VAL A 1 72 ? -9.806 -14.311 7.721 1.00 94.38 72 VAL A N 1
ATOM 564 C CA . VAL A 1 72 ? -10.001 -13.712 9.054 1.00 94.38 72 VAL A CA 1
ATOM 565 C C . VAL A 1 72 ? -11.057 -12.602 9.014 1.00 94.38 72 VAL A C 1
ATOM 567 O O . VAL A 1 72 ? -11.911 -12.520 9.898 1.00 94.38 72 VAL A O 1
ATOM 570 N N . GLY A 1 73 ? -11.050 -11.788 7.965 1.00 93.94 73 GLY A N 1
ATOM 571 C CA . GLY A 1 73 ? -12.004 -10.719 7.703 1.00 93.94 73 GLY A CA 1
ATOM 572 C C . GLY A 1 73 ? -13.429 -11.246 7.578 1.00 93.94 73 GLY A C 1
ATOM 573 O O . GLY A 1 73 ? -14.339 -10.727 8.223 1.00 93.94 73 GLY A O 1
ATOM 574 N N . ILE A 1 74 ? -13.614 -12.340 6.833 1.00 94.62 74 ILE A N 1
ATOM 575 C CA . ILE A 1 74 ? -14.915 -13.001 6.648 1.00 94.62 74 ILE A CA 1
ATOM 576 C C . ILE A 1 74 ? -15.387 -13.686 7.937 1.00 94.62 74 ILE A C 1
ATOM 578 O O . ILE A 1 74 ? -16.540 -13.521 8.332 1.00 94.62 74 ILE A O 1
ATOM 582 N N . LEU A 1 75 ? -14.523 -14.468 8.591 1.00 93.06 75 LEU A N 1
ATOM 583 C CA . LEU A 1 75 ? -14.938 -15.347 9.691 1.00 93.06 75 LEU A CA 1
ATOM 584 C C . LEU A 1 75 ? -14.990 -14.646 11.054 1.00 93.06 75 LEU A C 1
ATOM 586 O O . LEU A 1 75 ? -15.833 -14.988 11.884 1.00 93.06 75 LEU 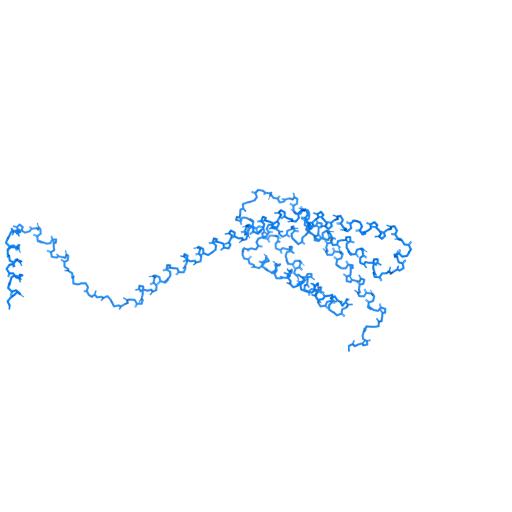A O 1
ATOM 590 N N . CYS A 1 76 ? -14.092 -13.691 11.300 1.00 89.12 76 CYS A N 1
ATOM 591 C CA . CYS A 1 76 ? -13.865 -13.134 12.635 1.00 89.12 76 CYS A CA 1
ATOM 592 C C . CYS A 1 76 ? -14.251 -11.654 12.755 1.00 89.12 76 CYS A C 1
ATOM 594 O O . CYS A 1 76 ? -14.664 -11.212 13.831 1.00 89.12 76 CYS A O 1
ATOM 596 N N . VAL A 1 77 ? -14.095 -10.876 11.681 1.00 89.88 77 VAL A N 1
ATOM 597 C CA . VAL A 1 77 ? -14.239 -9.409 11.724 1.00 89.88 77 VAL A CA 1
ATOM 598 C C . VAL A 1 77 ? -15.544 -8.933 11.088 1.00 89.88 77 VAL A C 1
ATOM 600 O O . VAL A 1 77 ? -16.054 -7.890 11.505 1.00 89.88 77 VAL A O 1
ATOM 603 N N . GLU A 1 78 ? -16.115 -9.735 10.184 1.00 93.25 78 GLU A N 1
ATOM 604 C CA . GLU A 1 78 ? -17.290 -9.413 9.366 1.00 93.25 78 GLU A CA 1
ATOM 605 C C . GLU A 1 78 ? -17.015 -8.179 8.481 1.00 93.25 78 GLU A C 1
ATOM 607 O O . GLU A 1 78 ? -17.739 -7.184 8.507 1.00 93.25 78 GLU A O 1
ATOM 612 N N . GLU A 1 79 ? -15.908 -8.217 7.732 1.00 93.56 79 GLU A N 1
ATOM 613 C CA . GLU A 1 79 ? -15.508 -7.121 6.844 1.00 93.56 79 GLU A CA 1
ATOM 614 C C . GLU A 1 79 ? -16.521 -6.837 5.729 1.00 93.56 79 GLU A C 1
ATOM 616 O O . GLU A 1 79 ? -17.212 -7.716 5.215 1.00 93.56 79 GLU A O 1
ATOM 621 N N . THR A 1 80 ? -16.581 -5.570 5.317 1.00 95.19 80 THR A N 1
ATOM 622 C CA . THR A 1 80 ? -17.461 -5.139 4.226 1.00 95.19 80 THR A CA 1
ATOM 623 C C . THR A 1 80 ? -17.028 -5.744 2.889 1.00 95.19 80 THR A C 1
ATOM 625 O O . THR A 1 80 ? -15.832 -5.843 2.613 1.00 95.19 80 THR A O 1
ATOM 628 N N . ALA A 1 81 ? -17.986 -6.033 2.005 1.00 95.88 81 ALA A N 1
ATOM 629 C CA . ALA A 1 81 ? -17.703 -6.559 0.667 1.00 95.88 81 ALA A CA 1
ATOM 630 C C . ALA A 1 81 ? -16.735 -5.675 -0.143 1.00 95.88 81 ALA A C 1
ATOM 632 O O . ALA A 1 81 ? -15.890 -6.194 -0.865 1.00 95.88 81 ALA A O 1
ATOM 633 N N . LEU A 1 82 ? -16.808 -4.348 0.017 1.00 96.44 82 LEU A N 1
ATOM 634 C CA . LEU A 1 82 ? -15.898 -3.415 -0.653 1.00 96.44 82 LEU A CA 1
ATOM 635 C C . LEU A 1 82 ? -14.432 -3.633 -0.240 1.00 96.44 82 LEU A C 1
ATOM 637 O O . LEU A 1 82 ? -13.548 -3.607 -1.093 1.00 96.44 82 LEU A O 1
ATOM 641 N N . MET A 1 83 ? -14.175 -3.895 1.045 1.00 95.25 83 MET A N 1
ATOM 642 C CA . MET A 1 83 ? -12.829 -4.221 1.528 1.00 95.25 83 MET A CA 1
ATOM 643 C C . MET A 1 83 ? -12.353 -5.580 1.015 1.00 95.25 83 MET A C 1
ATOM 645 O O . MET A 1 83 ? -11.205 -5.698 0.605 1.00 95.25 83 MET A O 1
ATOM 649 N N . LEU A 1 84 ? -13.238 -6.578 0.924 1.00 96.44 84 LEU A N 1
ATOM 650 C CA . LEU A 1 84 ? -12.891 -7.869 0.317 1.00 96.44 84 LEU A CA 1
ATOM 651 C C . LEU A 1 84 ? -12.496 -7.716 -1.159 1.00 96.44 84 LEU A C 1
ATOM 653 O O . LEU A 1 84 ? -11.484 -8.270 -1.583 1.00 96.44 84 LEU A O 1
ATOM 657 N N . VAL A 1 85 ? -13.243 -6.917 -1.930 1.00 97.38 85 VAL A N 1
ATOM 658 C CA . VAL A 1 85 ? -12.883 -6.583 -3.320 1.00 97.38 85 VAL A CA 1
ATOM 659 C C . VAL A 1 85 ? -11.533 -5.870 -3.375 1.00 97.38 85 VAL A C 1
ATOM 661 O O . VAL A 1 85 ? -10.709 -6.194 -4.229 1.00 97.38 85 VAL A O 1
ATOM 664 N N . HIS A 1 86 ? -11.271 -4.947 -2.447 1.00 95.88 86 HIS A N 1
ATOM 665 C CA . HIS A 1 86 ? -9.969 -4.296 -2.327 1.00 95.88 86 HIS A CA 1
ATOM 666 C C . HIS A 1 86 ? -8.839 -5.306 -2.061 1.00 95.88 86 HIS A C 1
ATOM 668 O O . HIS A 1 86 ? -7.835 -5.275 -2.769 1.00 95.88 86 HIS A O 1
ATOM 674 N N . HIS A 1 87 ? -9.006 -6.244 -1.122 1.00 96.75 87 HIS A N 1
ATOM 675 C CA . HIS A 1 87 ? -8.011 -7.286 -0.838 1.00 96.75 87 HIS A CA 1
ATOM 676 C C . HIS A 1 87 ? -7.713 -8.146 -2.070 1.00 96.75 87 HIS A C 1
ATOM 678 O O . HIS A 1 87 ? -6.549 -8.367 -2.403 1.00 96.75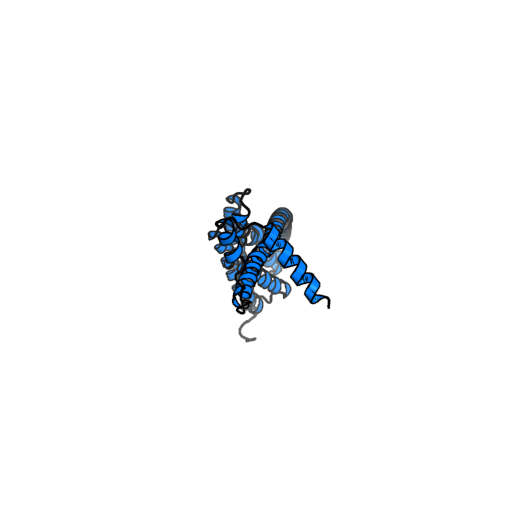 87 HIS A O 1
ATOM 684 N N . VAL A 1 88 ? -8.752 -8.567 -2.798 1.00 97.50 88 VAL A N 1
ATOM 685 C CA . VAL A 1 88 ? -8.602 -9.326 -4.050 1.00 97.50 88 VAL A CA 1
ATOM 686 C C . VAL A 1 88 ? -7.865 -8.506 -5.109 1.00 97.50 88 VAL A C 1
ATOM 688 O O . VAL A 1 88 ? -6.941 -9.017 -5.740 1.00 97.50 88 VAL A O 1
ATOM 691 N N . ALA A 1 89 ? -8.211 -7.227 -5.279 1.00 96.75 89 ALA A N 1
ATOM 692 C CA . ALA A 1 89 ? -7.521 -6.346 -6.218 1.00 96.75 89 ALA A CA 1
ATOM 693 C C . ALA A 1 89 ? -6.027 -6.217 -5.880 1.00 96.75 89 ALA A C 1
ATOM 695 O O . ALA A 1 89 ? -5.183 -6.345 -6.767 1.00 96.75 89 ALA A O 1
ATOM 696 N N . VAL A 1 90 ? -5.685 -6.042 -4.599 1.00 96.62 90 VAL A N 1
ATOM 697 C CA . VAL A 1 90 ? -4.289 -5.975 -4.145 1.00 96.62 90 VAL A CA 1
ATOM 698 C C . VAL A 1 90 ? -3.558 -7.299 -4.389 1.00 96.62 90 VAL A C 1
ATOM 700 O O . VAL A 1 90 ? -2.425 -7.265 -4.856 1.00 96.62 90 VAL A O 1
ATOM 703 N N . ILE A 1 91 ? -4.187 -8.458 -4.156 1.00 97.81 91 ILE A N 1
ATOM 704 C CA . ILE A 1 91 ? -3.594 -9.774 -4.469 1.00 97.81 91 ILE A CA 1
ATOM 705 C C . ILE A 1 91 ? -3.286 -9.893 -5.961 1.00 97.81 91 ILE A C 1
ATOM 707 O O . ILE A 1 91 ? -2.194 -10.336 -6.319 1.00 97.81 91 ILE A O 1
ATOM 711 N N . CYS A 1 92 ? -4.207 -9.482 -6.834 1.00 96.75 92 CYS A N 1
ATOM 712 C CA . CYS A 1 92 ? -3.999 -9.531 -8.280 1.00 96.75 92 CYS A CA 1
ATOM 713 C C . CYS A 1 92 ? -2.799 -8.674 -8.706 1.00 96.75 92 CYS A C 1
ATOM 715 O O . CYS A 1 92 ? -1.911 -9.170 -9.398 1.00 96.75 92 CYS A O 1
ATOM 717 N N . VAL A 1 93 ? -2.729 -7.417 -8.257 1.00 94.94 93 VAL A N 1
ATOM 718 C CA . VAL A 1 93 ? -1.626 -6.502 -8.613 1.00 94.94 93 VAL A CA 1
ATOM 719 C C . VAL A 1 93 ? -0.299 -6.938 -7.967 1.00 94.94 93 VAL A C 1
ATOM 721 O O . VAL A 1 93 ? 0.761 -6.859 -8.589 1.00 94.94 93 VAL A O 1
ATOM 724 N N . ALA A 1 94 ? -0.328 -7.481 -6.749 1.00 96.94 94 ALA A N 1
ATOM 725 C CA . ALA A 1 94 ? 0.861 -8.040 -6.109 1.00 96.94 94 ALA A CA 1
ATOM 726 C C . ALA A 1 94 ? 1.373 -9.283 -6.852 1.00 96.94 94 ALA A C 1
ATOM 728 O O . ALA A 1 94 ? 2.577 -9.432 -7.061 1.00 96.94 94 ALA A O 1
ATOM 729 N N . SER A 1 95 ? 0.465 -10.141 -7.322 1.00 96.75 95 SER A N 1
ATOM 730 C CA . SER A 1 95 ? 0.809 -11.348 -8.080 1.00 96.75 95 SER A CA 1
ATOM 731 C C . SER A 1 95 ? 1.480 -11.010 -9.408 1.00 96.75 95 SER A C 1
ATOM 733 O O . SER A 1 95 ? 2.495 -11.622 -9.751 1.00 96.75 95 SER A O 1
ATOM 735 N N . THR A 1 96 ? 0.974 -10.009 -10.141 1.00 94.06 96 THR A N 1
ATOM 736 C CA . THR A 1 96 ? 1.613 -9.578 -11.394 1.00 94.06 96 THR A CA 1
ATOM 737 C C . THR A 1 96 ? 3.028 -9.071 -11.137 1.00 94.06 96 THR A C 1
ATOM 739 O O . THR A 1 96 ? 3.954 -9.453 -11.850 1.00 94.06 96 THR A O 1
ATOM 742 N N . SER A 1 97 ? 3.236 -8.298 -10.071 1.00 95.62 97 SER A N 1
ATOM 743 C CA . SER A 1 97 ? 4.565 -7.786 -9.736 1.00 95.62 97 SER A CA 1
ATOM 744 C C . SER A 1 97 ? 5.552 -8.861 -9.255 1.00 95.62 97 SER A C 1
ATOM 746 O O . SER A 1 97 ? 6.743 -8.843 -9.603 1.00 95.62 97 SER A O 1
ATOM 748 N N . ALA A 1 98 ? 5.067 -9.822 -8.466 1.00 96.25 98 ALA A N 1
ATOM 749 C CA . ALA A 1 98 ? 5.889 -10.882 -7.895 1.00 96.25 98 ALA A CA 1
ATOM 750 C C . ALA A 1 98 ? 6.341 -11.903 -8.951 1.00 96.25 98 ALA A C 1
ATOM 752 O O . ALA A 1 98 ? 7.524 -12.267 -8.994 1.00 96.25 98 ALA A O 1
ATOM 753 N N . PHE A 1 99 ? 5.414 -12.351 -9.802 1.00 96.19 99 PHE A N 1
ATOM 754 C CA . PHE A 1 99 ? 5.614 -13.535 -10.640 1.00 96.19 99 PHE A CA 1
ATOM 755 C C . PHE A 1 99 ? 5.910 -13.233 -12.108 1.00 96.19 99 PHE A C 1
ATOM 757 O O . PHE A 1 99 ? 6.586 -14.034 -12.751 1.00 96.19 99 PHE A O 1
ATOM 764 N N . LEU A 1 100 ? 5.477 -12.091 -12.652 1.00 93.62 100 LEU A N 1
ATOM 765 C CA . LEU A 1 100 ? 5.789 -11.756 -14.043 1.00 93.62 100 LEU A CA 1
ATOM 766 C C . LEU A 1 100 ? 7.216 -11.227 -14.178 1.00 93.62 100 LEU A C 1
ATOM 768 O O . LEU A 1 100 ? 7.737 -10.532 -13.301 1.00 93.62 100 LEU A O 1
ATOM 772 N N . THR A 1 101 ? 7.849 -11.520 -15.316 1.00 89.56 101 THR A N 1
ATOM 773 C CA . THR A 1 101 ? 9.178 -10.993 -15.662 1.00 89.56 101 THR A CA 1
ATOM 774 C C . THR A 1 101 ? 9.164 -9.465 -15.749 1.00 89.56 101 THR A C 1
ATOM 776 O O . THR A 1 101 ? 10.088 -8.827 -15.244 1.00 89.56 101 THR A O 1
ATOM 779 N N . ALA A 1 102 ? 8.097 -8.890 -16.317 1.00 91.75 102 ALA A N 1
ATOM 780 C CA . ALA A 1 102 ? 7.809 -7.454 -16.370 1.00 91.75 102 ALA A CA 1
ATOM 781 C C . ALA A 1 102 ? 6.895 -7.043 -15.200 1.00 91.75 102 ALA A C 1
ATOM 783 O O . ALA A 1 102 ? 5.708 -6.781 -15.374 1.00 91.75 102 ALA A O 1
ATOM 784 N N . GLY A 1 103 ? 7.444 -7.077 -13.985 1.00 91.25 103 GLY A N 1
ATOM 785 C CA . GLY A 1 103 ? 6.684 -6.885 -12.745 1.00 91.25 103 GLY A CA 1
ATOM 786 C C . GLY A 1 103 ? 6.616 -5.441 -12.237 1.00 91.25 103 GLY A C 1
ATOM 787 O O . GLY A 1 103 ? 6.025 -5.213 -11.184 1.00 91.25 103 GLY A O 1
ATOM 788 N N . PHE A 1 104 ? 7.239 -4.478 -12.929 1.00 95.69 104 PHE A N 1
ATOM 789 C CA . PHE A 1 104 ? 7.261 -3.058 -12.532 1.00 95.69 104 PHE A CA 1
ATOM 790 C C . PHE A 1 104 ? 7.767 -2.845 -11.093 1.00 95.69 104 PHE A C 1
ATOM 792 O O . PHE A 1 104 ? 7.208 -2.081 -10.306 1.00 95.69 104 PHE A O 1
ATOM 799 N N . ARG A 1 105 ? 8.819 -3.578 -10.716 1.00 95.62 105 ARG A N 1
ATOM 800 C CA . ARG A 1 105 ? 9.221 -3.770 -9.311 1.00 95.62 105 ARG A CA 1
ATOM 801 C C . ARG A 1 105 ? 9.787 -2.522 -8.649 1.00 95.62 105 ARG A C 1
ATOM 803 O O . ARG A 1 105 ? 9.785 -2.444 -7.423 1.00 95.62 105 ARG A O 1
ATOM 810 N N . TYR A 1 106 ? 10.225 -1.550 -9.442 1.00 97.50 106 TYR A N 1
ATOM 811 C CA . TYR A 1 106 ? 10.661 -0.243 -8.956 1.00 97.50 106 TYR A CA 1
ATOM 812 C C . TYR A 1 106 ? 9.585 0.466 -8.122 1.00 97.50 106 TYR A C 1
ATOM 814 O O . TYR A 1 106 ? 9.895 1.112 -7.125 1.00 97.50 106 TYR A O 1
ATOM 822 N N . TYR A 1 107 ? 8.308 0.280 -8.465 1.00 97.50 107 TYR A N 1
ATOM 823 C CA . TYR A 1 107 ? 7.194 0.934 -7.777 1.00 97.50 107 TYR A CA 1
ATOM 824 C C . TYR A 1 107 ? 6.735 0.200 -6.508 1.00 97.50 107 TYR A C 1
ATOM 826 O O . TYR A 1 107 ? 5.979 0.759 -5.713 1.00 97.50 107 TYR A O 1
ATOM 834 N N . ASN A 1 108 ? 7.196 -1.034 -6.277 1.00 97.56 108 ASN A N 1
ATOM 835 C CA . ASN A 1 108 ? 6.728 -1.870 -5.168 1.00 97.56 108 ASN A CA 1
ATOM 836 C C . ASN A 1 108 ? 6.945 -1.260 -3.778 1.00 97.56 108 ASN A C 1
ATOM 838 O O . ASN A 1 108 ? 6.005 -1.311 -2.983 1.00 97.56 108 ASN A O 1
ATOM 842 N N . PRO A 1 109 ? 8.116 -0.675 -3.448 1.00 98.00 109 PRO A N 1
ATOM 843 C CA . PRO A 1 109 ? 8.325 -0.075 -2.129 1.00 98.00 109 PRO A CA 1
ATOM 844 C C . PRO A 1 109 ? 7.351 1.072 -1.853 1.00 98.00 109 PRO A C 1
ATOM 846 O O . PRO A 1 109 ? 6.931 1.279 -0.716 1.00 98.00 109 PRO A O 1
ATOM 849 N N . TYR A 1 110 ? 6.949 1.792 -2.903 1.00 97.12 110 TYR A N 1
ATOM 850 C CA . TYR A 1 110 ? 5.951 2.843 -2.795 1.00 97.12 110 TYR A CA 1
ATOM 851 C C . TYR A 1 110 ? 4.538 2.256 -2.641 1.00 97.12 110 TYR A C 1
ATOM 853 O O . TYR A 1 110 ? 3.855 2.550 -1.658 1.00 97.12 110 TYR A O 1
ATOM 861 N N . PHE A 1 111 ? 4.115 1.381 -3.564 1.00 96.12 111 PHE A N 1
ATOM 862 C CA . PHE A 1 111 ? 2.750 0.838 -3.612 1.00 96.12 111 PHE A CA 1
ATOM 863 C C . PHE A 1 111 ? 2.394 -0.132 -2.488 1.00 96.12 111 PHE A C 1
ATOM 865 O O . PHE A 1 111 ? 1.236 -0.204 -2.095 1.00 96.12 111 PHE A O 1
ATOM 872 N N . TYR A 1 112 ? 3.351 -0.895 -1.979 1.00 97.38 112 TYR A N 1
ATOM 873 C CA . TYR A 1 112 ? 3.101 -1.876 -0.919 1.00 97.38 112 TYR A CA 1
ATOM 874 C C . TYR A 1 112 ? 3.757 -1.490 0.404 1.00 97.38 112 TYR A C 1
ATOM 876 O O . TYR A 1 112 ? 3.673 -2.242 1.369 1.00 97.38 112 TYR A O 1
ATOM 884 N N . GLY A 1 113 ? 4.429 -0.339 0.443 1.00 97.19 113 GLY A N 1
ATOM 885 C CA . GLY A 1 113 ? 5.104 0.173 1.623 1.00 97.19 113 GLY A CA 1
ATOM 886 C C . GLY A 1 113 ? 4.645 1.584 1.949 1.00 97.19 113 GLY A C 1
ATOM 887 O O . GLY A 1 113 ? 3.764 1.757 2.783 1.00 97.19 113 GLY A O 1
ATOM 888 N N . VAL A 1 114 ? 5.204 2.601 1.286 1.00 97.81 114 VAL A N 1
ATOM 889 C CA . VAL A 1 114 ? 4.995 4.026 1.633 1.00 97.81 114 VAL A CA 1
ATOM 890 C C . VAL A 1 114 ? 3.519 4.381 1.835 1.00 97.81 114 VAL A C 1
ATOM 892 O O . VAL A 1 114 ? 3.171 5.029 2.824 1.00 97.81 114 VAL A O 1
ATOM 895 N N . ILE A 1 115 ? 2.629 3.929 0.948 1.00 96.56 115 ILE A N 1
ATOM 896 C CA . ILE A 1 115 ? 1.203 4.264 1.051 1.00 96.56 115 ILE A CA 1
ATOM 897 C C . ILE A 1 115 ? 0.513 3.641 2.282 1.00 96.56 115 ILE A C 1
ATOM 899 O O . ILE A 1 115 ? -0.469 4.200 2.785 1.00 96.56 115 ILE A O 1
ATOM 903 N N . GLU A 1 116 ? 1.044 2.545 2.829 1.00 96.50 116 GLU A N 1
ATOM 904 C CA . GLU A 1 116 ? 0.513 1.863 4.019 1.00 96.50 116 GLU A CA 1
ATOM 905 C C . GLU A 1 116 ? 0.770 2.615 5.328 1.00 96.50 116 GLU A C 1
ATOM 907 O O . GLU A 1 116 ? 0.105 2.360 6.331 1.00 96.50 116 GLU A O 1
ATOM 912 N N . ILE A 1 117 ? 1.629 3.638 5.327 1.00 96.31 117 ILE A N 1
ATOM 913 C CA . ILE A 1 117 ? 1.817 4.507 6.500 1.00 96.31 117 ILE A CA 1
ATOM 914 C C . ILE A 1 117 ? 0.521 5.215 6.899 1.00 96.31 117 ILE A C 1
ATOM 916 O O . ILE A 1 117 ? 0.240 5.374 8.086 1.00 96.31 117 ILE A O 1
ATOM 920 N N . SER A 1 118 ? -0.319 5.579 5.927 1.00 96.19 118 SER A N 1
ATOM 921 C CA . SER A 1 118 ? -1.644 6.160 6.196 1.00 96.19 118 SER A CA 1
ATOM 922 C C . SER A 1 118 ? -2.609 5.188 6.903 1.00 96.19 118 SER A C 1
ATOM 924 O O . SER A 1 118 ? -3.557 5.621 7.563 1.00 96.19 118 SER A O 1
ATOM 926 N N . SER A 1 119 ? -2.341 3.880 6.842 1.00 94.94 119 SER A N 1
ATOM 927 C CA . SER A 1 119 ? -3.133 2.829 7.492 1.00 94.94 119 SER A CA 1
ATOM 928 C C . SER A 1 119 ? -2.853 2.739 9.004 1.00 94.94 119 SER A C 1
ATOM 930 O O . SER A 1 119 ? -3.692 2.255 9.769 1.00 94.94 119 SER A O 1
ATOM 932 N N . VAL A 1 120 ? -1.719 3.273 9.478 1.00 96.00 120 VAL A N 1
ATOM 933 C CA . VAL A 1 120 ? -1.365 3.330 10.909 1.00 96.00 120 VAL A CA 1
ATOM 934 C C . VAL A 1 120 ? -2.361 4.188 11.705 1.00 96.00 120 VAL A C 1
ATOM 936 O O . VAL A 1 120 ? -3.044 3.635 12.571 1.00 96.00 120 VAL A O 1
ATOM 939 N N . PRO A 1 121 ? -2.560 5.491 11.417 1.00 96.50 121 PRO A N 1
ATOM 940 C CA . PRO A 1 121 ? -3.544 6.294 12.146 1.00 96.50 121 PRO A CA 1
ATOM 941 C C . PRO A 1 121 ? -4.988 5.819 11.920 1.00 96.50 121 PRO A C 1
ATOM 943 O O . PRO A 1 121 ? -5.832 5.987 12.802 1.00 96.50 121 PRO A O 1
ATOM 946 N N . LEU A 1 122 ? -5.276 5.165 10.787 1.00 95.56 122 LEU A N 1
ATOM 947 C CA . LEU A 1 122 ? -6.570 4.526 10.537 1.00 95.56 122 LEU A CA 1
ATOM 948 C C . LEU A 1 122 ? -6.859 3.394 11.534 1.00 95.56 122 LEU A C 1
ATOM 950 O O . LEU A 1 122 ? -7.961 3.331 12.078 1.00 95.56 122 LEU A O 1
ATOM 954 N N . SER A 1 123 ? -5.888 2.520 11.814 1.00 94.50 123 SER A N 1
ATOM 955 C CA . SER A 1 123 ? -6.076 1.421 12.776 1.00 94.50 123 SER A CA 1
ATOM 956 C C . SER A 1 123 ? -6.292 1.936 14.208 1.00 94.50 123 SER A C 1
ATOM 958 O O . SER A 1 123 ? -7.161 1.439 14.932 1.00 94.50 123 SER A O 1
ATOM 960 N N . VAL A 1 124 ? -5.607 3.020 14.592 1.00 95.44 124 VAL A N 1
ATOM 961 C CA . VAL A 1 124 ? -5.849 3.718 15.867 1.00 95.44 124 VAL A CA 1
ATOM 962 C C . VAL A 1 124 ? -7.264 4.303 15.897 1.00 95.44 124 VAL A C 1
ATOM 964 O O . VAL A 1 124 ? -8.005 4.083 16.855 1.00 95.44 124 VAL A O 1
ATOM 967 N N . MET A 1 125 ? -7.699 4.979 14.827 1.00 96.12 125 MET A N 1
ATOM 968 C CA . MET A 1 125 ? -9.068 5.499 14.717 1.00 96.12 125 MET A CA 1
ATOM 969 C C . MET A 1 125 ? -10.116 4.381 14.826 1.00 96.12 125 MET A C 1
ATOM 971 O O . MET A 1 125 ? -11.137 4.552 15.497 1.00 96.12 125 MET A O 1
ATOM 975 N N . ASN A 1 126 ? -9.876 3.234 14.190 1.00 94.31 126 ASN A N 1
ATOM 976 C CA . ASN A 1 126 ? -10.763 2.074 14.264 1.00 94.31 126 ASN A CA 1
ATOM 977 C C . ASN A 1 126 ? -10.813 1.488 15.680 1.00 94.31 126 ASN A C 1
ATOM 979 O O . ASN A 1 126 ? -11.879 1.074 16.129 1.00 94.31 126 ASN A O 1
ATOM 983 N N . SER A 1 127 ? -9.705 1.537 16.421 1.00 93.44 127 SER A N 1
ATOM 984 C CA . SER A 1 127 ? -9.653 1.113 17.825 1.00 93.44 127 SER A CA 1
ATOM 985 C C . SER A 1 127 ? -10.550 1.978 18.719 1.00 93.44 127 SER A C 1
ATOM 987 O O . SER A 1 127 ? -11.286 1.436 19.543 1.00 93.44 127 SER A O 1
ATOM 989 N N . PHE A 1 128 ? -10.588 3.298 18.495 1.00 95.06 128 PHE A N 1
ATOM 990 C CA . PHE A 1 128 ? -11.566 4.187 19.139 1.00 95.06 128 PHE A CA 1
ATOM 991 C C . PHE A 1 128 ? -13.007 3.862 18.727 1.00 95.06 128 PHE A C 1
ATOM 993 O O . PHE A 1 128 ? -13.886 3.783 19.579 1.00 95.06 128 PHE A O 1
ATOM 1000 N N . LYS A 1 129 ? -13.272 3.636 17.433 1.00 93.38 129 LYS A N 1
ATOM 1001 C CA . LYS A 1 129 ? -14.627 3.306 16.944 1.00 93.38 129 LYS A CA 1
ATOM 1002 C C . LYS A 1 129 ? -15.166 1.998 17.528 1.00 93.38 129 LYS A C 1
ATOM 1004 O O . LYS A 1 129 ? -16.364 1.898 17.783 1.00 93.38 129 LYS A O 1
ATOM 1009 N N . ASN A 1 130 ? -14.289 1.024 17.758 1.00 91.50 130 ASN A N 1
ATOM 1010 C CA . ASN A 1 130 ? -14.646 -0.257 18.360 1.00 91.50 130 ASN A CA 1
ATOM 1011 C C . ASN A 1 130 ? -14.901 -0.153 19.875 1.00 91.50 130 ASN A C 1
ATOM 1013 O O . ASN A 1 130 ? -15.641 -0.972 20.412 1.00 91.50 130 ASN A O 1
ATOM 1017 N N . ASN A 1 131 ? -14.347 0.860 20.551 1.00 93.19 131 ASN A N 1
ATOM 1018 C CA . ASN A 1 131 ? -14.472 1.074 21.995 1.00 93.19 131 ASN A CA 1
ATOM 1019 C C . ASN A 1 131 ? -15.110 2.442 22.283 1.00 93.19 131 ASN A C 1
ATOM 1021 O O . ASN A 1 131 ? -14.416 3.425 22.546 1.00 93.19 131 ASN A O 1
ATOM 1025 N N . LYS A 1 132 ? -16.448 2.516 22.249 1.00 94.62 132 LYS A N 1
ATOM 1026 C CA . LYS A 1 132 ? -17.194 3.783 22.404 1.00 94.62 132 LYS A CA 1
ATOM 1027 C C . LYS A 1 132 ? -16.858 4.537 23.698 1.00 94.62 132 LYS A C 1
ATOM 1029 O O . LYS A 1 132 ? -16.814 5.766 23.682 1.00 94.62 132 LYS A O 1
ATOM 1034 N N . ASP A 1 133 ? -16.536 3.822 24.773 1.00 96.75 133 ASP A N 1
ATOM 1035 C CA . ASP A 1 133 ? -16.136 4.419 26.052 1.00 96.75 133 ASP A CA 1
ATOM 1036 C C . ASP A 1 133 ? -14.864 5.268 25.930 1.00 96.75 133 ASP A C 1
ATOM 1038 O O . ASP A 1 133 ? -14.735 6.296 26.593 1.00 96.75 133 ASP A O 1
ATOM 1042 N N . TRP A 1 134 ? -13.933 4.897 25.045 1.00 96.81 134 TRP A N 1
ATOM 1043 C CA . TRP A 1 134 ? -12.712 5.673 24.811 1.00 96.81 134 TRP A CA 1
ATOM 1044 C C . TRP A 1 134 ? -13.003 6.997 24.114 1.00 96.81 134 TRP A C 1
ATOM 1046 O O . TRP A 1 134 ? -12.322 7.984 24.377 1.00 96.81 134 TRP A O 1
ATOM 1056 N N . ILE A 1 135 ? -14.026 7.039 23.257 1.00 97.50 135 ILE A N 1
ATOM 1057 C CA . ILE A 1 135 ? -14.460 8.276 22.598 1.00 97.50 135 ILE A CA 1
ATOM 1058 C C . ILE A 1 135 ? -15.065 9.232 23.630 1.00 97.50 135 ILE A C 1
ATOM 1060 O O . ILE A 1 135 ? -14.743 10.418 23.618 1.00 97.50 135 ILE A O 1
ATOM 1064 N N . ILE A 1 136 ? -15.899 8.715 24.539 1.00 97.75 136 ILE A N 1
ATOM 1065 C CA . ILE A 1 136 ? -16.523 9.510 25.609 1.00 97.75 136 ILE A CA 1
ATOM 1066 C C . ILE A 1 136 ? -15.459 10.014 26.592 1.00 97.75 136 ILE A C 1
ATOM 1068 O O . ILE A 1 136 ? -15.485 11.176 26.990 1.00 97.75 136 ILE A O 1
ATOM 1072 N N . ARG A 1 137 ? -14.501 9.156 26.962 1.00 98.06 137 ARG A N 1
ATOM 1073 C CA . ARG A 1 137 ? -13.454 9.479 27.940 1.00 98.06 137 ARG A CA 1
ATOM 1074 C C . ARG A 1 137 ? -12.354 10.385 27.383 1.00 98.06 137 ARG A C 1
ATOM 1076 O O . ARG A 1 137 ? -11.810 11.193 28.129 1.00 98.06 137 ARG A O 1
ATOM 1083 N N . TYR A 1 138 ? -12.025 10.264 26.095 1.00 97.94 138 TYR A N 1
ATOM 1084 C CA . TYR A 1 138 ? -10.922 10.988 25.451 1.00 97.94 138 TYR A CA 1
ATOM 1085 C C . TYR A 1 138 ? -11.338 11.648 24.117 1.00 97.94 138 TYR A C 1
ATOM 1087 O O . TYR A 1 138 ? -10.754 11.361 23.065 1.00 97.94 138 TYR A O 1
ATOM 1095 N N . PRO A 1 139 ? -12.309 12.580 24.122 1.00 97.62 139 PRO A N 1
ATOM 1096 C CA . PRO A 1 139 ? -12.841 13.181 22.893 1.00 97.62 139 PRO A CA 1
ATOM 1097 C C . PRO A 1 139 ? -11.801 14.015 22.126 1.00 97.62 139 PRO A C 1
ATOM 1099 O O . PRO A 1 139 ? -11.805 14.043 20.891 1.00 97.62 139 PRO A O 1
ATOM 1102 N N . GLN A 1 140 ? -10.873 14.661 22.842 1.00 98.25 140 GLN A N 1
ATOM 1103 C CA . GLN A 1 140 ? -9.771 15.419 22.240 1.00 98.25 140 GLN A CA 1
ATOM 1104 C C . GLN A 1 140 ? -8.789 14.497 21.505 1.00 98.25 140 GLN A C 1
ATOM 1106 O O . GLN A 1 140 ? -8.442 14.767 20.357 1.00 98.25 140 GLN A O 1
ATOM 1111 N N . ALA A 1 141 ? -8.407 13.371 22.122 1.00 97.88 141 ALA A N 1
ATOM 1112 C CA . ALA A 1 141 ? -7.526 12.386 21.497 1.00 97.88 141 ALA A CA 1
ATOM 1113 C C . ALA A 1 141 ? -8.170 11.777 20.244 1.00 97.88 141 ALA A C 1
ATOM 1115 O O . ALA A 1 141 ? -7.525 11.683 19.203 1.00 97.88 141 ALA A O 1
ATOM 1116 N N . TYR A 1 142 ? -9.463 11.440 20.305 1.00 97.56 142 TYR A N 1
ATOM 1117 C CA . TYR A 1 142 ? -10.195 10.940 19.141 1.00 97.56 142 TYR A CA 1
ATOM 1118 C C . TYR A 1 142 ? -10.229 11.958 17.990 1.00 97.56 142 TYR A C 1
ATOM 1120 O O . TYR A 1 142 ? -9.995 11.601 16.833 1.00 97.56 142 TYR A O 1
ATOM 1128 N N . SER A 1 143 ? -10.471 13.235 18.300 1.00 98.00 143 SER A N 1
ATOM 1129 C CA . SER A 1 143 ? -10.469 14.318 17.306 1.00 98.00 143 SER A CA 1
ATOM 1130 C C . SER A 1 143 ? -9.090 14.506 16.670 1.00 98.00 143 SER A C 1
ATOM 1132 O O . SER A 1 143 ? -8.987 14.619 15.448 1.00 98.00 143 SER A O 1
ATOM 1134 N N . LEU A 1 144 ? -8.026 14.450 17.475 1.00 98.12 144 LEU A N 1
ATOM 1135 C CA . LEU A 1 144 ? -6.645 14.524 17.000 1.00 98.12 144 LEU A CA 1
ATOM 1136 C C . LEU A 1 144 ? -6.286 13.341 16.090 1.00 98.12 144 LEU A C 1
ATOM 1138 O O . LEU A 1 144 ? -5.735 13.545 15.012 1.00 98.12 144 LEU A O 1
ATOM 1142 N N . VAL A 1 145 ? -6.646 12.112 16.471 1.00 97.88 145 VAL A N 1
ATOM 1143 C CA . VAL A 1 145 ? -6.407 10.913 15.646 1.00 97.88 145 VAL A CA 1
ATOM 1144 C C . VAL A 1 145 ? -7.130 11.017 14.303 1.00 97.88 145 VAL A C 1
ATOM 1146 O O . VAL A 1 145 ? -6.544 10.701 13.269 1.00 97.88 145 VAL A O 1
ATOM 1149 N N . ARG A 1 146 ? -8.378 11.507 14.282 1.00 97.88 146 ARG A N 1
ATOM 1150 C CA . ARG A 1 146 ? -9.119 11.750 13.030 1.00 97.88 146 ARG A CA 1
ATOM 1151 C C . ARG A 1 146 ? -8.428 12.777 12.141 1.00 97.88 146 ARG A C 1
ATOM 1153 O O . ARG A 1 146 ? -8.378 12.585 10.925 1.00 97.88 146 ARG A O 1
ATOM 1160 N N . PHE A 1 147 ? -7.912 13.850 12.733 1.00 98.31 147 PHE A N 1
ATOM 1161 C CA . PHE A 1 147 ? -7.158 14.866 12.008 1.00 98.31 147 PHE A CA 1
ATOM 1162 C C . PHE A 1 147 ? -5.868 14.285 11.414 1.00 98.31 147 PHE A C 1
ATOM 1164 O O . PHE A 1 147 ? -5.656 14.406 10.210 1.00 98.31 147 PHE A O 1
ATOM 1171 N N . ILE A 1 148 ? -5.067 13.565 12.212 1.00 98.00 148 ILE A N 1
ATOM 1172 C CA . ILE A 1 148 ? -3.833 12.907 11.749 1.00 98.00 148 ILE A CA 1
ATOM 1173 C C . ILE A 1 148 ? -4.133 11.901 10.632 1.00 98.00 148 ILE A C 1
ATOM 1175 O O . ILE A 1 148 ? -3.437 11.884 9.617 1.00 98.00 148 ILE A O 1
ATOM 1179 N N . PHE A 1 149 ? -5.175 11.079 10.780 1.00 97.44 149 PHE A N 1
ATOM 1180 C CA . PHE A 1 149 ? -5.601 10.157 9.728 1.00 97.44 149 PHE A CA 1
ATOM 1181 C C . PHE A 1 149 ? -5.943 10.904 8.435 1.00 97.44 149 PHE A C 1
ATOM 1183 O O . PHE A 1 149 ? -5.428 10.561 7.377 1.00 97.44 149 PHE A O 1
ATOM 1190 N N . SER A 1 150 ? -6.754 11.959 8.516 1.00 98.00 150 SER A N 1
ATOM 1191 C CA . SER A 1 150 ? -7.174 12.719 7.332 1.00 98.00 150 SER A CA 1
ATOM 1192 C C . SER A 1 150 ? -5.985 13.391 6.636 1.00 98.00 150 SER A C 1
ATOM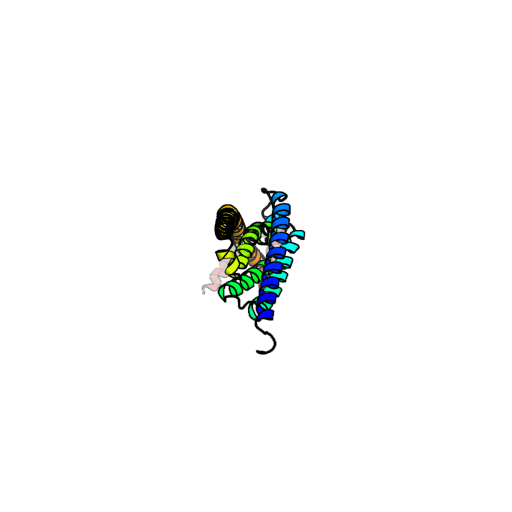 1194 O O . SER A 1 150 ? -5.861 13.314 5.416 1.00 98.00 150 SER A O 1
ATOM 1196 N N . ALA A 1 151 ? -5.079 13.997 7.410 1.00 98.12 151 ALA A N 1
ATOM 1197 C CA . ALA A 1 151 ? -3.875 14.637 6.890 1.00 98.12 151 ALA A CA 1
ATOM 1198 C C . ALA A 1 151 ? -2.914 13.621 6.252 1.00 98.12 151 ALA A C 1
ATOM 1200 O O . ALA A 1 151 ? -2.473 13.814 5.122 1.00 98.12 151 ALA A O 1
ATOM 1201 N N . SER A 1 152 ? -2.628 12.511 6.939 1.00 97.12 152 SER A N 1
ATOM 1202 C CA . SER A 1 152 ? -1.754 11.454 6.409 1.00 97.12 152 SER A CA 1
ATOM 1203 C C . SER A 1 152 ? -2.344 10.782 5.169 1.00 97.12 152 SER A C 1
ATOM 1205 O O . SER A 1 152 ? -1.617 10.550 4.206 1.00 97.12 152 SER A O 1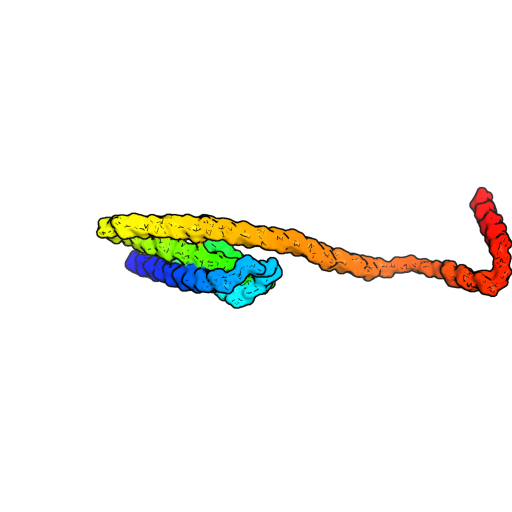
ATOM 1207 N N . PHE A 1 153 ? -3.654 10.529 5.134 1.00 96.69 153 PHE A N 1
ATOM 1208 C CA . PHE A 1 153 ? -4.326 10.009 3.946 1.00 96.69 153 PHE A CA 1
ATOM 1209 C C . PHE A 1 153 ? -4.178 10.972 2.765 1.00 96.69 153 PHE A C 1
ATOM 1211 O O . PHE A 1 153 ? -3.748 10.558 1.692 1.00 96.69 153 PHE A O 1
ATOM 1218 N N . LEU A 1 154 ? -4.454 12.265 2.961 1.00 97.69 154 LEU A N 1
ATOM 1219 C CA . LEU A 1 154 ? -4.319 13.264 1.901 1.00 97.69 154 LEU A CA 1
ATOM 1220 C C . LEU A 1 154 ? -2.875 13.356 1.383 1.00 97.69 154 LEU A C 1
ATOM 1222 O O . LEU A 1 154 ? -2.648 13.350 0.176 1.00 97.69 154 LEU A O 1
ATOM 1226 N N . ILE A 1 155 ? -1.889 13.390 2.278 1.00 96.88 155 ILE A N 1
ATOM 1227 C CA . ILE A 1 155 ? -0.477 13.501 1.896 1.00 96.88 155 ILE A CA 1
ATOM 1228 C C . ILE A 1 155 ? -0.017 12.245 1.149 1.00 96.88 155 ILE A C 1
ATOM 1230 O O . ILE A 1 155 ? 0.437 12.344 0.012 1.00 96.88 155 ILE A O 1
ATOM 1234 N N . PHE A 1 156 ? -0.148 11.063 1.754 1.00 95.62 156 PHE A N 1
ATOM 1235 C CA . PHE A 1 156 ? 0.439 9.841 1.201 1.00 95.62 156 PHE A CA 1
ATOM 1236 C C . PHE A 1 156 ? -0.382 9.246 0.059 1.00 95.62 156 PHE A C 1
ATOM 1238 O O . PHE A 1 156 ? 0.197 8.796 -0.923 1.00 95.62 156 PHE A O 1
ATOM 1245 N N . ARG A 1 157 ? -1.717 9.242 0.157 1.00 94.62 157 ARG A N 1
ATOM 1246 C CA . ARG A 1 157 ? -2.597 8.594 -0.832 1.00 94.62 157 ARG A CA 1
ATOM 1247 C C . ARG A 1 157 ? -3.092 9.551 -1.918 1.00 94.62 157 ARG A C 1
ATOM 1249 O O . ARG A 1 157 ? -3.564 9.077 -2.938 1.00 94.62 157 ARG A O 1
ATOM 1256 N N . VAL A 1 158 ? -3.012 10.870 -1.752 1.00 95.38 158 VAL A N 1
ATOM 1257 C CA . VAL A 1 158 ? -3.457 11.799 -2.810 1.00 95.38 158 VAL A CA 1
ATOM 1258 C C . VAL A 1 158 ? -2.272 12.548 -3.390 1.00 95.38 158 VAL A C 1
ATOM 1260 O O . VAL A 1 158 ? -1.946 12.361 -4.559 1.00 95.38 158 VAL A O 1
ATOM 1263 N N . ILE A 1 159 ? -1.588 13.353 -2.580 1.00 97.38 159 ILE A N 1
ATOM 1264 C CA . ILE A 1 159 ? -0.547 14.262 -3.074 1.00 97.38 159 ILE A CA 1
ATOM 1265 C C . ILE A 1 159 ? 0.666 13.480 -3.580 1.00 97.38 159 ILE A C 1
ATOM 1267 O O . ILE A 1 159 ? 1.077 13.659 -4.723 1.00 97.38 159 ILE A O 1
ATOM 1271 N N . LEU A 1 160 ? 1.222 12.595 -2.751 1.00 95.12 160 LEU A N 1
ATOM 1272 C CA . LEU A 1 160 ? 2.416 11.837 -3.113 1.00 95.12 160 LEU A CA 1
ATOM 1273 C C . LEU A 1 160 ? 2.100 10.703 -4.094 1.00 95.12 160 LEU A C 1
ATOM 1275 O O . LEU A 1 160 ? 2.919 10.421 -4.960 1.00 95.12 160 LEU A O 1
ATOM 1279 N N . TRP A 1 161 ? 0.931 10.060 -3.991 1.00 95.06 161 TRP A N 1
ATOM 1280 C CA . TRP A 1 161 ? 0.619 8.899 -4.834 1.00 95.06 161 TRP A CA 1
ATOM 1281 C C . TRP A 1 161 ? 0.351 9.298 -6.289 1.00 95.06 161 TRP A C 1
ATOM 1283 O O . TRP A 1 161 ? 0.788 8.595 -7.198 1.00 95.06 161 TRP A O 1
ATOM 1293 N N . THR A 1 162 ? -0.297 10.441 -6.532 1.00 95.94 162 THR A N 1
ATOM 1294 C CA . THR A 1 162 ? -0.663 10.892 -7.887 1.00 95.94 162 THR A CA 1
ATOM 1295 C C . THR A 1 162 ? 0.505 10.880 -8.888 1.00 95.94 162 THR A C 1
ATOM 1297 O O . THR A 1 162 ? 0.364 10.226 -9.924 1.00 95.94 162 THR A O 1
ATOM 1300 N N . PRO A 1 163 ? 1.666 11.519 -8.632 1.00 95.69 163 PRO A N 1
ATOM 1301 C CA . PRO A 1 163 ? 2.774 11.502 -9.589 1.00 95.69 163 PRO A CA 1
ATOM 1302 C C . PRO A 1 163 ? 3.338 10.093 -9.824 1.00 95.69 163 PRO A C 1
ATOM 1304 O O . PRO A 1 163 ? 3.588 9.726 -10.970 1.00 95.69 163 PRO A O 1
ATOM 1307 N N . PHE A 1 164 ? 3.471 9.272 -8.775 1.00 94.88 164 PHE A N 1
ATOM 1308 C CA . PHE A 1 164 ? 3.947 7.888 -8.907 1.00 94.88 164 PHE A CA 1
ATOM 1309 C C . PHE A 1 164 ? 2.990 7.011 -9.707 1.00 94.88 164 PHE A C 1
ATOM 1311 O O . PHE A 1 164 ? 3.418 6.169 -10.493 1.00 94.88 164 PHE A O 1
ATOM 1318 N N . TYR A 1 165 ? 1.689 7.212 -9.517 1.00 94.50 165 TYR A N 1
ATOM 1319 C CA . TYR A 1 165 ? 0.667 6.496 -10.261 1.00 94.50 165 TYR A CA 1
ATOM 1320 C C . TYR A 1 165 ? 0.684 6.869 -11.745 1.00 94.50 165 TYR A C 1
ATOM 1322 O O . TYR A 1 165 ? 0.598 5.984 -12.592 1.00 94.50 165 TYR A O 1
ATOM 1330 N N . ILE A 1 166 ? 0.855 8.155 -12.065 1.00 96.62 166 ILE A N 1
ATOM 1331 C CA . ILE A 1 166 ? 0.991 8.617 -13.452 1.00 96.62 166 ILE A CA 1
ATOM 1332 C C . ILE A 1 166 ? 2.245 8.011 -14.097 1.00 96.62 166 ILE A C 1
ATOM 1334 O O . ILE A 1 166 ? 2.134 7.446 -15.182 1.00 96.62 166 ILE A O 1
ATOM 1338 N N . ASP A 1 167 ? 3.406 8.054 -13.432 1.00 96.00 167 ASP A N 1
ATOM 1339 C CA . ASP A 1 167 ? 4.652 7.463 -13.956 1.00 96.00 167 ASP A CA 1
ATOM 1340 C C . ASP A 1 167 ? 4.516 5.948 -14.190 1.00 96.00 167 ASP A C 1
ATOM 1342 O O . ASP A 1 167 ? 4.901 5.434 -15.244 1.00 96.00 167 ASP A O 1
ATOM 1346 N N . TYR A 1 168 ? 3.887 5.236 -13.249 1.00 95.44 168 TYR A N 1
ATOM 1347 C CA . TYR A 1 168 ? 3.575 3.815 -13.393 1.00 95.44 168 TYR A CA 1
ATOM 1348 C C . TYR A 1 168 ? 2.663 3.542 -14.593 1.00 95.44 168 TYR A C 1
ATOM 1350 O 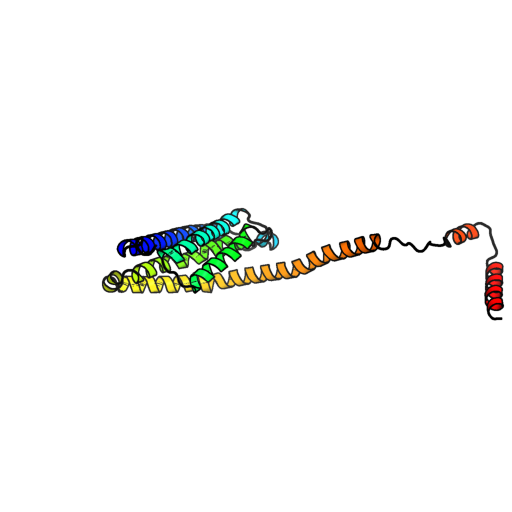O . TYR A 1 168 ? 2.961 2.660 -15.398 1.00 95.44 168 TYR A O 1
ATOM 1358 N N . LEU A 1 169 ? 1.567 4.294 -14.740 1.00 95.62 169 LEU A N 1
ATOM 1359 C CA . LEU A 1 169 ? 0.625 4.115 -15.845 1.00 95.62 169 LEU A CA 1
ATOM 1360 C C . LEU A 1 169 ? 1.264 4.426 -17.197 1.00 95.62 169 LEU A C 1
ATOM 1362 O O . LEU A 1 169 ? 1.064 3.669 -18.142 1.00 95.62 169 LEU A O 1
ATOM 1366 N N . VAL A 1 170 ? 2.054 5.497 -17.298 1.00 96.06 170 VAL A N 1
ATOM 1367 C CA . VAL A 1 170 ? 2.802 5.827 -18.520 1.00 96.06 170 VAL A CA 1
ATOM 1368 C C . VAL A 1 170 ? 3.749 4.683 -18.875 1.00 96.06 170 VAL A C 1
ATOM 1370 O O . VAL A 1 170 ? 3.725 4.195 -20.004 1.00 96.06 170 VAL A O 1
ATOM 1373 N N . THR A 1 171 ? 4.507 4.185 -17.898 1.00 94.00 171 THR A N 1
ATOM 1374 C CA . THR A 1 171 ? 5.433 3.060 -18.076 1.00 94.00 171 THR A CA 1
ATOM 1375 C C . THR A 1 171 ? 4.704 1.782 -18.507 1.00 94.00 171 THR A C 1
ATOM 1377 O O . THR A 1 171 ? 5.129 1.110 -19.449 1.00 94.00 171 THR A O 1
ATOM 1380 N N . ALA A 1 172 ? 3.565 1.467 -17.887 1.00 92.94 172 ALA A N 1
ATOM 1381 C CA . ALA A 1 172 ? 2.733 0.321 -18.245 1.00 92.94 172 ALA A CA 1
ATOM 1382 C C . ALA A 1 172 ? 2.131 0.448 -19.654 1.00 92.94 172 ALA A C 1
ATOM 1384 O O . ALA A 1 172 ? 2.160 -0.514 -20.422 1.00 92.94 172 ALA A O 1
ATOM 1385 N N . CYS A 1 173 ? 1.646 1.633 -20.033 1.00 93.12 173 CYS A N 1
ATOM 1386 C CA . CYS A 1 173 ? 1.131 1.912 -21.374 1.00 93.12 173 CYS A CA 1
ATOM 1387 C C . CYS A 1 173 ? 2.226 1.797 -22.442 1.00 93.12 173 CYS A C 1
ATOM 1389 O O . CYS A 1 173 ? 1.996 1.182 -23.483 1.00 93.12 173 CYS A O 1
ATOM 1391 N N . MET A 1 174 ? 3.427 2.327 -22.189 1.00 91.38 174 MET A N 1
ATOM 1392 C CA . MET A 1 174 ? 4.573 2.191 -23.098 1.00 91.38 174 MET A CA 1
ATOM 1393 C C . MET A 1 174 ? 4.999 0.729 -23.259 1.00 91.38 174 MET A C 1
ATOM 1395 O O . MET A 1 174 ? 5.270 0.281 -24.377 1.00 91.38 174 MET A O 1
ATOM 1399 N N . PHE A 1 175 ? 5.011 -0.037 -22.165 1.00 90.06 175 PHE A N 1
ATOM 1400 C CA . PHE A 1 175 ? 5.271 -1.474 -22.203 1.00 90.06 175 PHE A CA 1
ATOM 1401 C C . PHE A 1 175 ? 4.201 -2.228 -23.007 1.00 90.06 175 PHE A C 1
ATOM 1403 O O . PHE A 1 175 ? 4.537 -3.034 -23.869 1.00 90.06 175 PHE A O 1
ATOM 1410 N N . ALA A 1 176 ? 2.917 -1.931 -22.798 1.00 89.31 176 ALA A N 1
ATOM 1411 C CA . ALA A 1 176 ? 1.824 -2.567 -23.534 1.00 89.31 176 ALA A CA 1
ATOM 1412 C C . ALA A 1 176 ? 1.863 -2.234 -25.037 1.00 89.31 176 ALA A C 1
ATOM 1414 O O . ALA A 1 176 ? 1.731 -3.125 -25.879 1.00 89.31 176 ALA A O 1
ATOM 1415 N N . TYR A 1 177 ? 2.101 -0.964 -25.376 1.00 89.56 177 TYR A N 1
ATOM 1416 C CA . TYR A 1 177 ? 2.215 -0.498 -26.759 1.00 89.56 177 TYR A CA 1
ATOM 1417 C C . TYR A 1 177 ? 3.399 -1.151 -27.486 1.00 89.56 177 TYR A C 1
ATOM 1419 O O . TYR A 1 177 ? 3.250 -1.665 -28.597 1.00 89.56 177 TYR A O 1
ATOM 1427 N N . SER A 1 178 ? 4.571 -1.199 -26.846 1.00 86.88 178 SER A N 1
ATOM 1428 C CA . SER A 1 178 ? 5.763 -1.839 -27.421 1.00 86.88 178 SER A CA 1
ATOM 1429 C C . SER A 1 178 ? 5.646 -3.366 -27.476 1.00 86.88 178 SER A C 1
ATOM 1431 O O . SER A 1 178 ? 6.053 -3.968 -28.472 1.00 86.88 178 SER A O 1
ATOM 1433 N N . GLY A 1 179 ? 5.008 -3.996 -26.487 1.00 80.56 179 GLY A N 1
ATOM 1434 C CA . GLY A 1 179 ? 4.743 -5.435 -26.462 1.00 80.56 179 GLY A CA 1
ATOM 1435 C C . GLY A 1 179 ? 3.958 -5.915 -27.686 1.00 80.56 179 GLY A C 1
ATOM 1436 O O . GLY A 1 179 ? 4.326 -6.923 -28.286 1.00 80.56 179 GLY A O 1
ATOM 1437 N N . GLY A 1 180 ? 2.956 -5.151 -28.137 1.00 66.88 180 GLY A N 1
ATOM 1438 C CA . GLY A 1 180 ? 2.214 -5.449 -29.369 1.00 66.88 180 GLY A CA 1
ATOM 1439 C C . GLY A 1 180 ? 3.100 -5.467 -30.619 1.00 66.88 180 GLY A C 1
ATOM 1440 O O . GLY A 1 180 ? 2.957 -6.346 -31.469 1.00 66.88 180 GLY A O 1
ATOM 1441 N N . THR A 1 181 ? 4.074 -4.555 -30.708 1.00 63.22 181 THR A N 1
ATOM 1442 C CA . THR A 1 181 ? 5.026 -4.518 -31.833 1.00 63.22 181 THR A CA 1
ATOM 1443 C C . THR A 1 181 ? 6.024 -5.676 -31.804 1.00 63.22 181 THR A C 1
ATOM 1445 O O . THR A 1 181 ? 6.372 -6.207 -32.860 1.00 63.22 181 THR A O 1
ATOM 1448 N N . ILE A 1 182 ? 6.452 -6.106 -30.612 1.00 59.59 182 ILE A N 1
ATOM 1449 C CA . ILE A 1 182 ? 7.390 -7.222 -30.432 1.00 59.59 182 ILE A CA 1
ATOM 1450 C C . ILE A 1 182 ? 6.696 -8.552 -30.734 1.00 59.59 182 ILE A C 1
ATOM 1452 O O . ILE A 1 182 ? 7.230 -9.344 -31.504 1.00 59.59 182 ILE A O 1
ATOM 1456 N N . VAL A 1 183 ? 5.488 -8.770 -30.205 1.00 58.88 183 VAL A N 1
ATOM 1457 C CA . VAL A 1 183 ? 4.704 -9.997 -30.436 1.00 58.88 183 VAL A CA 1
ATOM 1458 C C . VAL A 1 183 ? 4.297 -10.134 -31.906 1.00 58.88 183 VAL A C 1
ATOM 1460 O O . VAL A 1 183 ? 4.435 -11.209 -32.486 1.00 58.88 183 VAL A O 1
ATOM 1463 N N . MET A 1 184 ? 3.881 -9.046 -32.567 1.00 56.56 184 MET A N 1
ATOM 1464 C CA . MET A 1 184 ? 3.628 -9.079 -34.015 1.00 56.56 184 MET A CA 1
ATOM 1465 C C . MET A 1 184 ? 4.891 -9.422 -34.813 1.00 56.56 184 MET A C 1
ATOM 1467 O O . MET A 1 184 ? 4.828 -10.180 -35.783 1.00 56.56 184 MET A O 1
ATOM 1471 N N . ARG A 1 185 ? 6.056 -8.913 -34.397 1.00 57.25 185 ARG A N 1
ATOM 1472 C CA . ARG A 1 185 ? 7.334 -9.220 -35.051 1.00 57.25 185 ARG A CA 1
ATOM 1473 C C . ARG A 1 185 ? 7.817 -10.647 -34.830 1.00 57.25 185 ARG A C 1
ATOM 1475 O O . ARG A 1 185 ? 8.581 -11.103 -35.667 1.00 57.25 185 ARG A O 1
ATOM 1482 N N . SER A 1 186 ? 7.412 -11.348 -33.776 1.00 53.97 186 SER A N 1
ATOM 1483 C CA . SER A 1 186 ? 7.754 -12.765 -33.586 1.00 53.97 186 SER A CA 1
ATOM 1484 C C . SER A 1 186 ? 6.755 -13.721 -34.249 1.00 53.97 186 SER A C 1
ATOM 1486 O O . SER A 1 186 ? 7.156 -14.795 -34.683 1.00 53.97 186 SER A O 1
ATOM 1488 N N . ILE A 1 187 ? 5.491 -13.324 -34.431 1.00 57.47 187 ILE A N 1
ATOM 1489 C CA . ILE A 1 187 ? 4.471 -14.161 -35.092 1.00 57.47 187 ILE A CA 1
ATOM 1490 C C . ILE A 1 187 ? 4.578 -14.108 -36.629 1.00 57.47 187 ILE A C 1
ATOM 1492 O O . ILE A 1 187 ? 4.468 -15.136 -37.301 1.00 57.47 187 ILE A O 1
ATOM 1496 N N . ILE A 1 188 ? 4.825 -12.930 -37.212 1.00 58.31 188 ILE A N 1
ATOM 1497 C CA . ILE A 1 188 ? 4.830 -12.745 -38.677 1.00 58.31 188 ILE A CA 1
ATOM 1498 C C . ILE A 1 188 ? 5.959 -13.523 -39.395 1.00 58.31 188 ILE A C 1
ATOM 1500 O O . ILE A 1 188 ? 5.693 -14.098 -40.454 1.00 58.31 188 ILE A O 1
ATOM 1504 N N . PRO A 1 189 ? 7.204 -13.603 -38.883 1.00 53.22 189 PRO A N 1
ATOM 1505 C CA . PRO A 1 189 ? 8.258 -14.394 -39.517 1.00 53.22 189 PRO A CA 1
ATOM 1506 C C . PRO A 1 189 ? 7.977 -15.896 -39.470 1.00 53.22 189 PRO A C 1
ATOM 1508 O O . PRO A 1 189 ? 8.271 -16.585 -40.445 1.00 53.22 189 PRO A O 1
ATOM 1511 N N . GLN A 1 190 ? 7.364 -16.388 -38.386 1.00 54.88 190 GLN A N 1
ATOM 1512 C CA . GLN A 1 190 ? 7.026 -17.803 -38.217 1.00 54.88 190 GLN A CA 1
ATOM 1513 C C . GLN A 1 190 ? 5.980 -18.239 -39.254 1.00 54.88 190 GLN A C 1
ATOM 1515 O O . GLN A 1 190 ? 6.209 -19.181 -40.006 1.00 54.88 190 GLN A O 1
ATOM 1520 N N . ALA A 1 191 ? 4.908 -17.458 -39.429 1.00 58.97 191 ALA A N 1
ATOM 1521 C CA . ALA A 1 191 ? 3.892 -17.719 -40.454 1.00 58.97 191 ALA A CA 1
ATOM 1522 C C . ALA A 1 191 ? 4.457 -17.668 -41.892 1.00 58.97 191 ALA A C 1
ATOM 1524 O O . ALA A 1 191 ? 3.994 -18.376 -42.792 1.00 58.97 191 ALA A O 1
ATOM 1525 N N . ARG A 1 192 ? 5.494 -16.852 -42.129 1.00 59.31 192 ARG A N 1
ATOM 1526 C CA . ARG A 1 192 ? 6.195 -16.775 -43.424 1.00 59.31 192 ARG A CA 1
ATOM 1527 C C . ARG A 1 192 ? 7.159 -17.944 -43.657 1.00 59.31 192 ARG A C 1
ATOM 1529 O O . ARG A 1 192 ? 7.415 -18.291 -44.807 1.00 59.31 192 ARG A O 1
ATOM 1536 N N . ALA A 1 193 ? 7.702 -18.533 -42.593 1.00 60.06 193 ALA A N 1
ATOM 1537 C CA . ALA A 1 193 ? 8.515 -19.745 -42.658 1.00 60.06 193 ALA A CA 1
ATOM 1538 C C . ALA A 1 193 ? 7.635 -20.988 -42.867 1.00 60.06 193 ALA A C 1
ATOM 1540 O O . ALA A 1 193 ? 7.918 -21.796 -43.750 1.00 60.06 193 ALA A O 1
ATOM 1541 N N . ASP A 1 194 ? 6.510 -21.077 -42.160 1.00 61.62 194 ASP A N 1
ATOM 1542 C CA . ASP A 1 194 ? 5.589 -22.213 -42.251 1.00 61.62 194 ASP A CA 1
ATOM 1543 C C . ASP A 1 194 ? 4.846 -22.251 -43.597 1.00 61.62 194 ASP A C 1
ATOM 1545 O O . ASP A 1 194 ? 4.666 -23.318 -44.179 1.00 61.62 194 ASP A O 1
ATOM 1549 N N . SER A 1 195 ? 4.517 -21.094 -44.185 1.00 60.00 195 SER A N 1
ATOM 1550 C CA . SER A 1 195 ? 3.974 -21.027 -45.556 1.00 60.00 195 SER A CA 1
ATOM 1551 C C . SER A 1 195 ? 4.980 -21.443 -46.640 1.00 60.00 195 SER A C 1
ATOM 1553 O O . SER A 1 195 ? 4.570 -21.953 -47.683 1.00 60.00 195 SER A O 1
ATOM 1555 N N . ARG A 1 196 ? 6.295 -21.308 -46.403 1.00 58.94 196 ARG A N 1
ATOM 1556 C CA . ARG A 1 196 ? 7.325 -21.873 -47.299 1.00 58.94 196 ARG A CA 1
ATOM 1557 C C . ARG A 1 196 ? 7.433 -23.392 -47.185 1.00 58.94 196 ARG A C 1
ATOM 1559 O O . ARG A 1 196 ? 7.785 -24.029 -48.172 1.00 58.94 196 ARG A O 1
ATOM 1566 N N . LEU A 1 197 ? 7.129 -23.964 -46.020 1.00 63.31 197 LEU A N 1
ATOM 1567 C CA . LEU A 1 197 ? 7.110 -25.415 -45.813 1.00 63.31 197 LEU A CA 1
ATOM 1568 C C . LEU A 1 197 ? 5.806 -26.054 -46.319 1.00 63.31 197 LEU A C 1
ATOM 1570 O O . LEU A 1 197 ? 5.838 -27.156 -46.858 1.00 63.31 197 LEU A O 1
ATOM 1574 N N . ALA A 1 198 ? 4.676 -25.347 -46.226 1.00 61.94 198 ALA A N 1
ATOM 1575 C CA . ALA A 1 198 ? 3.382 -25.807 -46.739 1.00 61.94 198 ALA A CA 1
ATOM 1576 C C . ALA A 1 198 ? 3.250 -25.696 -48.275 1.00 61.94 198 ALA A C 1
ATOM 1578 O O . ALA A 1 198 ? 2.451 -26.405 -48.880 1.00 61.94 198 ALA A O 1
ATOM 1579 N N . GLY A 1 199 ? 4.054 -24.848 -48.926 1.00 56.94 199 GLY A N 1
ATOM 1580 C CA . GLY A 1 199 ? 4.107 -24.671 -50.384 1.00 56.94 199 GLY A CA 1
ATOM 1581 C C . GLY A 1 199 ? 5.000 -25.676 -51.124 1.00 56.94 199 GLY A C 1
ATOM 1582 O O . GLY A 1 199 ? 5.629 -25.316 -52.118 1.00 56.94 199 GLY A O 1
ATOM 1583 N N . GLY A 1 200 ? 5.083 -26.920 -50.646 1.00 52.84 200 GLY A N 1
ATOM 1584 C CA . GLY A 1 200 ? 5.863 -28.026 -51.219 1.00 52.84 200 GLY A CA 1
ATOM 1585 C C . GLY A 1 200 ? 5.351 -28.571 -52.561 1.00 52.84 200 GLY A C 1
ATOM 1586 O O . GLY A 1 200 ? 5.412 -29.773 -52.799 1.00 52.84 200 GLY A O 1
ATOM 1587 N N . HIS A 1 201 ? 4.873 -27.707 -53.455 1.00 57.88 201 HIS A N 1
ATOM 1588 C CA . HIS A 1 201 ? 4.787 -28.001 -54.880 1.00 57.88 201 HIS A CA 1
ATOM 1589 C C . HIS A 1 201 ? 5.496 -26.867 -55.616 1.00 57.88 201 HIS A C 1
ATOM 1591 O O . HIS A 1 201 ? 4.911 -25.840 -55.956 1.00 57.88 201 HIS A O 1
ATOM 1597 N N . LYS A 1 202 ? 6.812 -27.026 -55.789 1.00 53.19 202 LYS A N 1
ATOM 1598 C CA . LYS A 1 202 ? 7.564 -26.197 -56.728 1.00 53.19 202 LYS A CA 1
ATOM 1599 C C . LYS A 1 202 ? 6.979 -26.471 -58.118 1.00 53.19 202 LYS A C 1
ATOM 1601 O O . LYS A 1 202 ? 7.087 -27.617 -58.551 1.00 53.19 202 LYS A O 1
ATOM 1606 N N . PRO A 1 203 ? 6.425 -25.482 -58.840 1.00 57.56 203 PRO A N 1
ATOM 1607 C CA . PRO A 1 203 ? 6.392 -25.598 -60.285 1.00 57.56 203 PRO A CA 1
ATOM 1608 C C . PRO A 1 203 ? 7.840 -25.776 -60.739 1.00 57.56 203 PRO A C 1
ATOM 1610 O O . PRO A 1 203 ? 8.737 -25.021 -60.345 1.00 57.56 203 PRO A O 1
ATOM 1613 N N . GLU A 1 204 ? 8.060 -26.854 -61.474 1.00 59.72 204 GLU A N 1
ATOM 1614 C CA . GLU A 1 204 ? 9.316 -27.208 -62.108 1.00 59.72 204 GLU A CA 1
ATOM 1615 C C . GLU A 1 204 ? 9.815 -25.993 -62.896 1.00 59.72 204 GLU A C 1
ATOM 1617 O O . GLU A 1 204 ? 9.198 -25.548 -63.865 1.00 59.72 204 GLU A O 1
ATOM 1622 N N . LYS A 1 205 ? 10.895 -25.374 -62.409 1.00 54.31 205 LYS A N 1
ATOM 1623 C CA . LYS A 1 205 ? 11.573 -24.317 -63.149 1.00 54.31 205 LYS A CA 1
ATOM 1624 C C . LYS A 1 205 ? 12.253 -24.987 -64.334 1.00 54.31 205 LYS A C 1
ATOM 1626 O O . LYS A 1 205 ? 13.303 -25.597 -64.166 1.00 54.31 205 LYS A O 1
ATOM 1631 N N . VAL A 1 206 ? 11.634 -24.863 -65.503 1.00 60.94 206 VAL A N 1
ATOM 1632 C CA . VAL A 1 206 ? 12.302 -25.051 -66.790 1.00 60.94 206 VAL A CA 1
ATOM 1633 C C . VAL A 1 206 ? 13.490 -24.087 -66.812 1.00 60.94 206 VAL A C 1
ATOM 1635 O O . VAL A 1 206 ? 13.323 -22.873 -66.698 1.00 60.94 206 VAL A O 1
ATOM 1638 N N . ASP A 1 207 ? 14.687 -24.657 -66.842 1.00 58.84 207 ASP A N 1
ATOM 1639 C CA . ASP A 1 207 ? 15.974 -23.976 -66.732 1.00 58.84 207 ASP A CA 1
ATOM 1640 C C . ASP A 1 207 ? 16.292 -23.247 -68.050 1.00 58.84 207 ASP A C 1
ATOM 1642 O O . ASP A 1 207 ? 17.006 -23.766 -68.900 1.00 58.84 207 ASP A O 1
ATOM 1646 N N . SER A 1 208 ? 15.699 -22.065 -68.268 1.00 58.75 208 SER A N 1
ATOM 1647 C CA . SER A 1 208 ? 15.927 -21.264 -69.486 1.00 58.75 208 SER A CA 1
ATOM 1648 C C . SER A 1 208 ? 17.191 -20.401 -69.438 1.00 58.75 208 SER A C 1
ATOM 1650 O O . SER A 1 208 ? 17.572 -19.824 -70.452 1.00 58.75 208 SER A O 1
ATOM 1652 N N . ASP A 1 209 ? 17.840 -20.283 -68.279 1.00 54.47 209 ASP A N 1
ATOM 1653 C CA . ASP A 1 209 ? 18.992 -19.387 -68.105 1.00 54.47 209 ASP A CA 1
ATOM 1654 C C . ASP A 1 209 ? 20.331 -20.076 -68.405 1.00 54.47 209 ASP A C 1
ATOM 1656 O O . ASP A 1 209 ? 21.347 -19.403 -68.603 1.00 54.47 209 ASP A O 1
ATOM 1660 N N . ARG A 1 210 ? 20.345 -21.412 -68.513 1.00 51.34 210 ARG A N 1
ATOM 1661 C CA . ARG A 1 210 ? 21.545 -22.159 -68.911 1.00 51.34 210 ARG A CA 1
ATOM 1662 C C . ARG A 1 210 ? 21.868 -22.037 -70.402 1.00 51.34 210 ARG A C 1
ATOM 1664 O O . ARG A 1 210 ? 23.041 -22.116 -70.749 1.00 51.34 210 ARG A O 1
ATOM 1671 N N . ASP A 1 211 ? 20.877 -21.737 -71.241 1.00 52.72 211 ASP A N 1
ATOM 1672 C CA . ASP A 1 211 ? 21.060 -21.541 -72.689 1.00 52.72 211 ASP A CA 1
ATOM 1673 C C . ASP A 1 211 ? 21.531 -20.122 -73.064 1.00 52.72 211 ASP A C 1
ATOM 1675 O O . ASP A 1 211 ? 22.063 -19.893 -74.154 1.00 52.72 211 ASP A O 1
ATOM 1679 N N . PHE A 1 212 ? 21.395 -19.144 -72.161 1.00 52.28 212 PHE A N 1
ATOM 1680 C CA . PHE A 1 212 ? 21.804 -17.765 -72.451 1.00 52.28 212 PHE A CA 1
ATOM 1681 C C . PHE A 1 212 ? 23.309 -17.518 -72.241 1.00 52.28 212 PHE A C 1
ATOM 1683 O O . PHE A 1 212 ? 23.886 -16.604 -72.825 1.00 52.28 212 PHE A O 1
ATOM 1690 N N . MET A 1 213 ? 23.974 -18.327 -71.410 1.00 50.44 213 MET A N 1
ATOM 1691 C CA . MET A 1 213 ? 25.402 -18.150 -71.107 1.00 50.44 213 MET A CA 1
ATOM 1692 C C . MET A 1 213 ? 26.328 -18.925 -72.059 1.00 50.44 213 MET A C 1
ATOM 1694 O O . MET A 1 213 ? 27.457 -18.490 -72.277 1.00 50.44 213 MET A O 1
ATOM 1698 N N . THR A 1 214 ? 25.871 -20.021 -72.671 1.00 53.69 214 THR A N 1
ATOM 1699 C CA . THR A 1 214 ? 26.647 -20.802 -73.658 1.00 53.69 214 THR A CA 1
ATOM 1700 C C . THR A 1 214 ? 26.617 -20.200 -75.063 1.00 53.69 214 THR A C 1
ATOM 1702 O O . THR A 1 214 ? 27.612 -20.282 -75.776 1.00 53.69 214 THR A O 1
ATOM 1705 N N . SER A 1 215 ? 25.549 -19.496 -75.442 1.00 50.59 215 SER A N 1
ATOM 1706 C CA . SER A 1 215 ? 25.421 -18.843 -76.759 1.00 50.59 215 SER A CA 1
ATOM 1707 C C . SER A 1 215 ? 26.356 -17.639 -76.959 1.00 50.59 215 SER A C 1
ATOM 1709 O O . SER A 1 215 ? 26.647 -17.250 -78.088 1.00 50.59 215 SER A O 1
ATOM 1711 N N . ARG A 1 216 ? 26.904 -17.064 -75.880 1.00 49.56 216 ARG A N 1
ATOM 1712 C CA . ARG A 1 216 ? 27.827 -15.918 -75.968 1.00 49.56 216 ARG A CA 1
ATOM 1713 C C . ARG A 1 216 ? 29.268 -16.309 -76.324 1.00 49.56 216 ARG A C 1
ATOM 1715 O O . ARG A 1 216 ? 30.058 -15.426 -76.652 1.00 49.56 216 ARG A O 1
ATOM 1722 N N . ALA A 1 217 ? 29.613 -17.597 -76.260 1.00 53.69 217 ALA A N 1
ATOM 1723 C CA . ALA A 1 217 ? 30.967 -18.091 -76.521 1.00 53.69 217 ALA A CA 1
ATOM 1724 C C . ALA A 1 217 ? 31.212 -18.511 -77.984 1.00 53.69 217 ALA A C 1
ATOM 1726 O O . ALA A 1 217 ? 32.367 -18.614 -78.387 1.00 53.69 217 ALA A O 1
ATOM 1727 N N . GLU A 1 218 ? 30.164 -18.710 -78.790 1.00 55.25 218 GLU A N 1
ATOM 1728 C CA . GLU A 1 218 ? 30.287 -19.324 -80.126 1.00 55.25 218 GLU A CA 1
ATOM 1729 C C . GLU A 1 218 ? 30.166 -18.343 -81.303 1.00 55.25 218 GLU A C 1
ATOM 1731 O O . GLU A 1 218 ? 30.128 -18.765 -82.453 1.00 55.25 218 GLU A O 1
ATOM 1736 N N . GLY A 1 219 ? 30.155 -17.027 -81.058 1.00 57.59 219 GLY A N 1
ATOM 1737 C CA . GLY A 1 219 ? 30.154 -16.039 -82.149 1.00 57.59 219 GLY A CA 1
ATOM 1738 C C . GLY A 1 219 ? 28.938 -16.148 -83.078 1.00 57.59 219 GLY A C 1
ATOM 1739 O O . GLY A 1 219 ? 29.032 -15.799 -84.251 1.00 57.59 219 GLY A O 1
ATOM 1740 N N . VAL A 1 220 ? 27.815 -16.645 -82.557 1.00 63.22 220 VAL A N 1
ATOM 1741 C CA . VAL A 1 220 ? 26.562 -16.779 -83.300 1.00 63.22 220 VAL A CA 1
ATOM 1742 C C . VAL A 1 220 ? 26.020 -15.381 -83.606 1.00 63.22 220 VAL A C 1
ATOM 1744 O O . VAL A 1 220 ? 25.873 -14.550 -82.704 1.00 63.22 220 VAL A O 1
ATOM 1747 N N . ASP A 1 221 ? 25.763 -15.106 -84.887 1.00 73.88 221 ASP A N 1
ATOM 1748 C CA . ASP A 1 221 ? 25.188 -13.842 -85.343 1.00 73.88 221 ASP A CA 1
ATOM 1749 C C . ASP A 1 221 ? 23.737 -13.739 -84.858 1.00 73.88 221 ASP A C 1
ATOM 1751 O O . ASP A 1 221 ? 22.824 -14.393 -85.361 1.00 73.88 221 ASP A O 1
ATOM 1755 N N . TRP A 1 222 ? 23.530 -12.910 -83.835 1.00 66.44 222 TRP A N 1
ATOM 1756 C CA . TRP A 1 222 ? 22.242 -12.701 -83.175 1.00 66.44 222 TRP A CA 1
ATOM 1757 C C . TRP A 1 222 ? 21.120 -12.279 -84.135 1.00 66.44 222 TRP A C 1
ATOM 1759 O O . TRP A 1 222 ? 19.949 -12.491 -83.818 1.00 66.44 222 TRP A O 1
ATOM 1769 N N . ARG A 1 223 ? 21.455 -11.742 -85.317 1.00 75.31 223 ARG A N 1
ATOM 1770 C CA . ARG A 1 223 ? 20.461 -11.348 -86.326 1.00 75.31 223 ARG A CA 1
ATOM 1771 C C . ARG A 1 223 ? 19.707 -12.539 -86.913 1.00 75.31 223 ARG A C 1
ATOM 1773 O O . ARG A 1 223 ? 18.507 -12.423 -87.142 1.00 75.31 223 ARG A O 1
ATOM 1780 N N . GLU A 1 224 ? 20.355 -13.692 -87.090 1.00 75.06 224 GLU A N 1
ATOM 1781 C CA . GLU A 1 224 ? 19.679 -14.891 -87.612 1.00 75.06 224 GLU A CA 1
ATOM 1782 C C . GLU A 1 224 ? 18.678 -15.468 -86.598 1.00 75.06 224 GLU A C 1
ATOM 1784 O O . GLU A 1 224 ? 17.602 -15.944 -86.965 1.00 75.06 224 GLU A O 1
ATOM 1789 N N . HIS A 1 225 ? 18.986 -15.369 -85.301 1.00 75.00 225 HIS A N 1
ATOM 1790 C CA . HIS A 1 225 ? 18.091 -15.829 -84.238 1.00 75.00 225 HIS A CA 1
ATOM 1791 C C . HIS A 1 225 ? 16.852 -14.947 -84.068 1.00 75.00 225 HIS A C 1
ATOM 1793 O O . HIS A 1 225 ? 15.785 -15.457 -83.714 1.00 75.00 225 HIS A O 1
ATOM 1799 N N . GLU A 1 226 ? 16.980 -13.641 -84.303 1.00 79.38 226 GLU A N 1
ATOM 1800 C CA . GLU A 1 226 ? 15.857 -12.707 -84.220 1.00 79.38 226 GLU A CA 1
ATOM 1801 C C . GLU A 1 226 ? 14.896 -12.908 -85.401 1.00 79.38 226 GLU A C 1
ATOM 1803 O O . GLU A 1 226 ? 13.690 -13.047 -85.190 1.00 79.38 226 GLU A O 1
ATOM 1808 N N . GLN A 1 227 ? 15.433 -13.119 -86.607 1.00 82.19 227 GLN A N 1
ATOM 1809 C CA . GLN A 1 227 ? 14.638 -13.395 -87.807 1.00 82.19 227 GLN A CA 1
ATOM 1810 C C . GLN A 1 227 ? 13.852 -14.720 -87.706 1.00 82.19 227 GLN A C 1
ATOM 1812 O O . GLN A 1 227 ? 12.654 -14.758 -87.984 1.00 82.19 227 GLN A O 1
ATOM 1817 N N . GLN A 1 228 ? 14.460 -15.792 -87.178 1.00 80.69 228 GLN A N 1
ATOM 1818 C CA . GLN A 1 228 ? 13.748 -17.059 -86.918 1.00 80.69 228 GLN A CA 1
ATOM 1819 C C . GLN A 1 228 ? 12.684 -16.965 -85.812 1.00 80.69 228 GLN A C 1
ATOM 1821 O O . GLN A 1 228 ? 11.798 -17.826 -85.709 1.00 80.69 228 GLN A O 1
ATOM 1826 N N . ARG A 1 229 ? 12.794 -15.975 -84.919 1.00 82.50 229 ARG A N 1
ATOM 1827 C CA . ARG A 1 229 ? 11.801 -15.736 -83.867 1.00 82.50 229 ARG A CA 1
ATOM 1828 C C . ARG A 1 229 ? 10.570 -15.039 -84.426 1.00 82.50 229 ARG A C 1
ATOM 1830 O O . ARG A 1 229 ? 9.465 -15.418 -84.044 1.00 82.50 229 ARG A O 1
ATOM 1837 N N . GLU A 1 230 ? 10.756 -14.080 -85.325 1.00 84.19 230 GLU A N 1
ATOM 1838 C CA . GLU A 1 230 ? 9.656 -13.368 -85.979 1.00 84.19 230 GLU A CA 1
ATOM 1839 C C . GLU A 1 230 ? 8.833 -14.308 -86.875 1.00 84.19 230 GLU A C 1
ATOM 1841 O O . GLU A 1 230 ? 7.613 -14.381 -86.707 1.00 84.19 230 GLU A O 1
ATOM 1846 N N . GLU A 1 231 ? 9.481 -15.162 -87.678 1.00 83.19 231 GLU A N 1
ATOM 1847 C CA . GLU A 1 231 ? 8.788 -16.154 -88.524 1.00 83.19 231 GLU A CA 1
ATOM 1848 C C . GLU A 1 231 ? 7.932 -17.145 -87.710 1.00 83.19 231 GLU A C 1
ATOM 1850 O O . GLU A 1 231 ? 6.823 -17.513 -88.105 1.00 83.19 231 GLU A O 1
ATOM 1855 N N . ARG A 1 232 ? 8.396 -17.551 -86.517 1.00 79.50 232 ARG A N 1
ATOM 1856 C CA . ARG A 1 232 ? 7.627 -18.442 -85.626 1.00 79.50 232 ARG A CA 1
ATOM 1857 C C . ARG A 1 232 ? 6.411 -17.778 -84.985 1.00 79.50 232 ARG A C 1
ATOM 1859 O O . ARG A 1 232 ? 5.484 -18.486 -84.586 1.00 79.50 232 ARG A O 1
ATOM 1866 N N . VAL A 1 233 ? 6.422 -16.456 -84.827 1.00 79.88 233 VAL A N 1
ATOM 1867 C CA . VAL A 1 233 ? 5.287 -15.710 -84.267 1.00 79.88 233 VAL A CA 1
ATOM 1868 C C . VAL A 1 233 ? 4.228 -15.458 -85.338 1.00 79.88 233 VAL A C 1
ATOM 1870 O O . VAL A 1 233 ? 3.038 -15.511 -85.022 1.00 79.88 233 VAL A O 1
ATOM 1873 N N . GLU A 1 234 ? 4.630 -15.248 -86.591 1.00 75.50 234 GLU A N 1
ATOM 1874 C CA . GLU A 1 234 ? 3.697 -15.101 -87.715 1.00 75.50 234 GLU A CA 1
ATOM 1875 C C . GLU A 1 234 ? 3.014 -16.418 -88.096 1.00 75.50 234 GLU A C 1
ATOM 1877 O O . GLU A 1 234 ? 1.791 -16.440 -88.203 1.00 75.50 234 GLU A O 1
ATOM 1882 N N . GLY A 1 235 ? 3.737 -17.543 -88.136 1.00 71.69 235 GLY A N 1
ATOM 1883 C CA . GLY A 1 235 ? 3.146 -18.856 -88.446 1.00 71.69 235 GLY A CA 1
ATOM 1884 C C . GLY A 1 235 ? 2.156 -19.411 -87.407 1.00 71.69 235 GLY A C 1
ATOM 1885 O O . GLY A 1 235 ? 1.569 -20.464 -87.626 1.00 71.69 235 GLY A O 1
ATOM 1886 N N . ARG A 1 236 ? 1.965 -18.743 -86.258 1.00 68.62 236 ARG A N 1
ATOM 1887 C CA . ARG A 1 236 ? 0.935 -19.091 -85.252 1.00 68.62 236 ARG A CA 1
ATOM 1888 C C . ARG A 1 236 ? -0.351 -18.272 -85.371 1.00 68.62 236 ARG A C 1
ATOM 1890 O O . ARG A 1 236 ? -1.256 -18.471 -84.561 1.00 68.62 236 ARG A O 1
ATOM 1897 N N . LYS A 1 237 ? -0.402 -17.306 -86.291 1.00 69.19 237 LYS A N 1
ATOM 1898 C CA . LYS A 1 237 ? -1.574 -16.444 -86.507 1.00 69.19 237 LYS A CA 1
ATOM 1899 C C . LYS A 1 237 ? -2.470 -16.909 -87.661 1.00 69.19 237 LYS A C 1
ATOM 1901 O O . LYS A 1 237 ? -3.501 -16.277 -87.879 1.00 69.19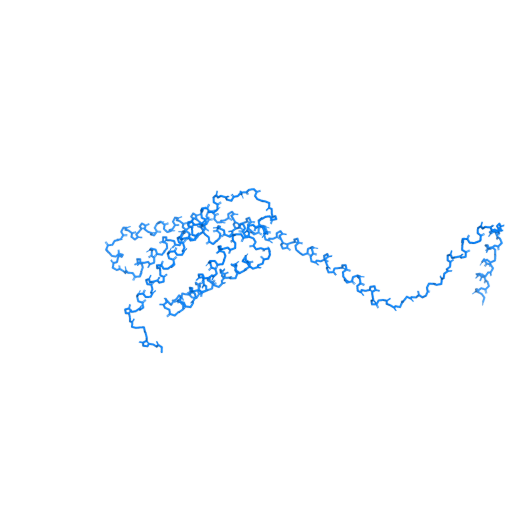 237 LYS A O 1
ATOM 1906 N N . GLU A 1 238 ? -2.103 -17.995 -88.336 1.00 60.22 238 GLU A N 1
ATOM 1907 C CA . GLU A 1 238 ? -2.939 -18.738 -89.292 1.00 60.22 238 GLU A CA 1
ATOM 1908 C C . GLU A 1 238 ? -3.508 -20.004 -88.638 1.00 60.22 238 GLU A C 1
ATOM 1910 O O . GLU A 1 238 ? -4.697 -20.303 -88.891 1.00 60.22 238 GLU A O 1
#